Protein AF-A0AA37SIC0-F1 (afdb_monomer_lite)

Structure (mmCIF, N/CA/C/O backbone):
data_AF-A0AA37SIC0-F1
#
_entry.id   AF-A0AA37SIC0-F1
#
loop_
_atom_site.group_PDB
_atom_site.id
_atom_site.type_symbol
_atom_site.label_atom_id
_atom_site.label_alt_id
_atom_site.label_comp_id
_atom_site.label_asym_id
_atom_site.label_entity_id
_atom_site.label_seq_id
_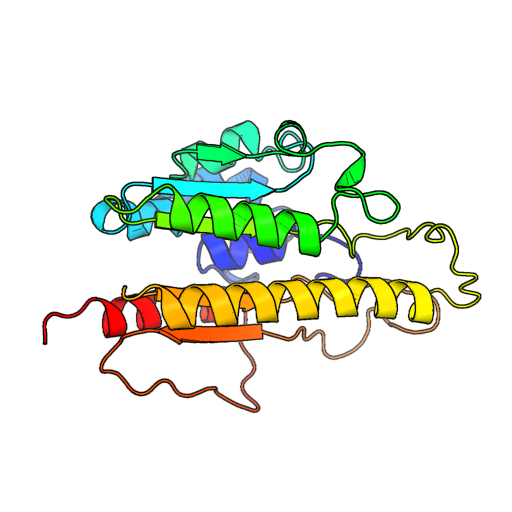atom_site.pdbx_PDB_ins_code
_atom_site.Cartn_x
_atom_site.Cartn_y
_atom_site.Cartn_z
_atom_site.occupancy
_atom_site.B_iso_or_equiv
_atom_site.auth_seq_id
_atom_site.auth_comp_id
_atom_site.auth_asym_id
_atom_site.auth_atom_id
_atom_site.pdbx_PDB_model_num
ATOM 1 N N . MET A 1 1 ? -0.634 11.543 -11.433 1.00 49.53 1 MET A N 1
ATOM 2 C CA . MET A 1 1 ? 0.617 11.711 -10.652 1.00 49.53 1 MET A CA 1
ATOM 3 C C . MET A 1 1 ? 1.798 11.727 -11.600 1.00 49.53 1 MET A C 1
ATOM 5 O O . MET A 1 1 ? 1.699 11.140 -12.673 1.00 49.53 1 MET A O 1
ATOM 9 N N . SER A 1 2 ? 2.891 12.394 -11.228 1.00 52.94 2 SER A N 1
ATOM 10 C CA . SER A 1 2 ? 4.080 12.544 -12.082 1.00 52.94 2 SER A CA 1
ATOM 11 C C . SER A 1 2 ? 4.989 11.301 -12.165 1.00 52.94 2 SER A C 1
ATOM 13 O O . SER A 1 2 ? 5.912 11.292 -12.980 1.00 52.94 2 SER A O 1
ATOM 15 N N . GLY A 1 3 ? 4.723 10.245 -11.385 1.00 53.72 3 GLY A N 1
ATOM 16 C CA . GLY A 1 3 ? 5.491 8.995 -11.393 1.00 53.72 3 GLY A CA 1
ATOM 17 C C . GLY A 1 3 ? 5.350 8.227 -12.709 1.00 53.72 3 GLY A C 1
ATOM 18 O O . GLY A 1 3 ? 4.247 7.881 -13.131 1.00 53.72 3 GLY A O 1
ATOM 19 N N . PHE A 1 4 ? 6.474 7.978 -13.370 1.00 55.25 4 PHE A N 1
ATOM 20 C CA . PHE A 1 4 ? 6.584 7.058 -14.496 1.00 55.25 4 PHE A CA 1
ATOM 21 C C . PHE A 1 4 ? 7.759 6.134 -14.203 1.00 55.25 4 PHE A C 1
ATOM 23 O O . PHE A 1 4 ? 8.880 6.620 -14.062 1.00 55.25 4 PHE A O 1
ATOM 30 N N . GLY A 1 5 ? 7.499 4.832 -14.059 1.00 54.16 5 GLY A N 1
ATOM 31 C CA . GLY A 1 5 ? 8.542 3.825 -13.846 1.00 54.16 5 GLY A CA 1
ATOM 32 C C . GLY A 1 5 ? 9.301 3.874 -12.519 1.00 54.16 5 GLY A C 1
ATOM 33 O O . GLY A 1 5 ? 10.179 3.043 -12.327 1.00 54.16 5 GLY A O 1
ATOM 34 N N . ALA A 1 6 ? 9.008 4.830 -11.638 1.00 60.12 6 ALA A N 1
ATOM 35 C CA . ALA A 1 6 ? 9.649 5.004 -10.342 1.00 60.12 6 ALA A CA 1
ATOM 36 C C . ALA A 1 6 ? 8.812 5.943 -9.455 1.00 60.12 6 ALA A C 1
ATOM 38 O O . ALA A 1 6 ? 7.872 6.598 -9.923 1.00 60.12 6 ALA A O 1
ATOM 39 N N . TYR A 1 7 ? 9.262 6.101 -8.207 1.00 71.81 7 TYR A N 1
ATOM 40 C CA . TYR A 1 7 ? 8.778 7.075 -7.223 1.00 71.81 7 TYR A CA 1
ATOM 41 C C . TYR A 1 7 ? 7.503 6.690 -6.457 1.00 71.81 7 TYR A C 1
ATOM 43 O O . TYR A 1 7 ? 6.701 7.567 -6.121 1.00 71.81 7 TYR A O 1
ATOM 51 N N . THR A 1 8 ? 7.358 5.410 -6.095 1.00 77.75 8 THR A N 1
ATOM 52 C CA . THR A 1 8 ? 6.322 4.904 -5.171 1.00 77.75 8 THR A CA 1
ATOM 53 C C . THR A 1 8 ? 6.123 5.812 -3.954 1.00 77.75 8 THR A C 1
ATOM 55 O O . THR A 1 8 ? 4.988 6.104 -3.582 1.00 77.75 8 THR A O 1
ATOM 58 N N . MET A 1 9 ? 7.209 6.359 -3.385 1.00 86.38 9 MET A N 1
ATOM 59 C CA . MET A 1 9 ? 7.158 7.231 -2.204 1.00 86.38 9 MET A CA 1
ATOM 60 C C . MET A 1 9 ? 6.324 8.515 -2.395 1.00 86.38 9 MET A C 1
ATOM 62 O O . MET A 1 9 ? 5.819 9.065 -1.419 1.00 86.38 9 MET A O 1
ATOM 66 N N . ARG A 1 10 ? 6.132 9.006 -3.632 1.00 88.44 10 ARG A N 1
ATOM 67 C CA . ARG A 1 10 ? 5.267 10.174 -3.897 1.00 88.44 10 ARG A CA 1
ATOM 68 C C . ARG A 1 10 ? 3.800 9.822 -3.733 1.00 88.44 10 ARG A C 1
ATOM 70 O O . ARG A 1 10 ? 3.069 10.556 -3.072 1.00 88.44 10 ARG A O 1
ATOM 77 N N . THR A 1 11 ? 3.377 8.707 -4.328 1.00 89.94 11 THR A N 1
ATOM 78 C CA . THR A 1 11 ? 2.002 8.216 -4.187 1.00 89.94 11 THR A CA 1
ATOM 79 C C . THR A 1 11 ? 1.739 7.771 -2.761 1.00 89.94 11 THR A C 1
ATOM 81 O O . THR A 1 11 ? 0.728 8.169 -2.189 1.00 89.94 11 THR A O 1
ATOM 84 N N . GLU A 1 12 ? 2.687 7.061 -2.152 1.00 93.19 12 GLU A N 1
ATOM 85 C CA . GLU A 1 12 ? 2.637 6.672 -0.744 1.00 93.19 12 GLU A CA 1
ATOM 86 C C . GLU A 1 12 ? 2.450 7.891 0.168 1.00 93.19 12 GLU A C 1
ATOM 88 O O . GLU A 1 12 ? 1.498 7.930 0.944 1.00 93.19 12 GLU A O 1
ATOM 93 N N . TYR A 1 13 ? 3.276 8.936 0.026 1.00 93.50 13 TYR A N 1
ATOM 94 C CA . TYR A 1 13 ? 3.115 10.166 0.801 1.00 93.50 13 TYR A CA 1
ATOM 95 C C . TYR A 1 13 ? 1.757 10.830 0.558 1.00 93.50 13 TYR A C 1
ATOM 97 O O . TYR A 1 13 ? 1.076 11.201 1.509 1.00 93.50 13 TYR A O 1
ATOM 105 N N . ALA A 1 14 ? 1.338 10.986 -0.698 1.00 92.56 14 ALA A N 1
ATOM 106 C CA . ALA A 1 14 ? 0.083 11.661 -1.015 1.00 92.56 14 ALA A CA 1
ATOM 107 C C . ALA A 1 14 ? -1.137 10.922 -0.430 1.00 92.56 14 ALA A C 1
ATOM 109 O O . ALA A 1 14 ? -2.046 11.572 0.088 1.00 92.56 14 ALA A O 1
ATOM 110 N N . VAL A 1 15 ? -1.131 9.583 -0.429 1.00 94.50 15 VAL A N 1
ATOM 111 C CA . VAL A 1 15 ? -2.170 8.775 0.232 1.00 94.50 15 VAL A CA 1
ATOM 112 C C . VAL A 1 15 ? -2.060 8.864 1.754 1.00 94.50 15 VAL A C 1
ATOM 114 O O . VAL A 1 15 ? -3.071 9.063 2.425 1.00 94.50 15 VAL A O 1
ATOM 117 N N . LEU A 1 16 ? -0.857 8.741 2.321 1.00 95.19 16 LEU A N 1
ATOM 118 C CA . LEU A 1 16 ? -0.669 8.780 3.771 1.00 95.19 16 LEU A CA 1
ATOM 119 C C . LEU A 1 16 ? -1.028 10.147 4.356 1.00 95.19 16 LEU A C 1
ATOM 121 O O . LEU A 1 16 ? -1.653 10.193 5.403 1.00 95.19 16 LEU A O 1
ATOM 125 N N . PHE A 1 17 ? -0.674 11.254 3.707 1.00 93.88 17 PHE A N 1
ATOM 126 C CA . PHE A 1 17 ? -0.856 12.602 4.259 1.00 93.88 17 PHE A CA 1
ATOM 127 C C . PHE A 1 17 ? -2.086 13.333 3.710 1.00 93.88 17 PHE A C 1
ATOM 129 O O . PHE A 1 17 ? -2.463 14.367 4.259 1.00 93.88 17 PHE A O 1
ATOM 136 N N . GLY A 1 18 ? -2.705 12.839 2.631 1.00 92.44 18 GLY A N 1
ATOM 137 C CA . GLY A 1 18 ? -3.822 13.519 1.970 1.00 92.44 18 GLY A CA 1
ATOM 138 C C . GLY A 1 18 ? -3.417 14.845 1.316 1.00 92.44 18 GLY A C 1
ATOM 139 O O . GLY A 1 18 ? -4.215 15.777 1.265 1.00 92.44 18 GLY A O 1
ATOM 140 N N . GLN A 1 19 ? -2.166 14.959 0.858 1.00 89.38 19 GLN A N 1
ATOM 141 C CA . GLN A 1 19 ? -1.594 16.186 0.289 1.00 89.38 19 GLN A CA 1
ATOM 142 C C . GLN A 1 19 ? -1.249 15.994 -1.188 1.00 89.38 19 GLN A C 1
ATOM 144 O O . GLN A 1 19 ? -0.624 15.002 -1.563 1.00 89.38 19 GLN A O 1
ATOM 149 N N . ASP A 1 20 ? -1.659 16.942 -2.029 1.00 84.19 20 ASP A N 1
ATOM 150 C CA . ASP A 1 20 ? -1.377 16.915 -3.464 1.00 84.19 20 ASP A CA 1
ATOM 151 C C . ASP A 1 20 ? 0.026 17.463 -3.792 1.00 84.19 20 ASP A C 1
ATOM 153 O O . ASP A 1 20 ? 0.650 18.172 -2.999 1.00 84.19 20 ASP A O 1
ATOM 157 N N . GLU A 1 21 ? 0.536 17.161 -4.991 1.00 78.88 21 GLU A N 1
ATOM 158 C CA . GLU A 1 21 ? 1.845 17.660 -5.449 1.00 78.88 21 GLU A CA 1
ATOM 159 C C . GLU A 1 21 ? 1.909 19.204 -5.433 1.00 78.88 21 GLU A C 1
ATOM 161 O O . GLU A 1 21 ? 2.961 19.776 -5.145 1.00 78.88 21 GLU A O 1
ATOM 166 N N . LYS A 1 22 ? 0.781 19.892 -5.679 1.00 78.50 22 LYS A N 1
ATOM 167 C CA . LYS A 1 22 ? 0.703 21.363 -5.688 1.00 78.50 22 LYS A CA 1
ATOM 168 C C . LYS A 1 22 ? 0.987 21.957 -4.308 1.00 78.50 22 LYS A C 1
ATOM 170 O O . LYS A 1 22 ? 1.739 22.924 -4.209 1.00 78.50 22 LYS A O 1
ATOM 175 N N . SER A 1 23 ? 0.440 21.363 -3.249 1.00 78.44 23 SER A N 1
ATOM 176 C CA . SER A 1 23 ? 0.638 21.782 -1.857 1.00 78.44 23 SER A CA 1
ATOM 177 C C . SER A 1 23 ? 2.071 21.570 -1.365 1.00 78.44 23 SER A C 1
ATOM 179 O O . SER A 1 23 ? 2.522 22.241 -0.435 1.00 78.44 23 SER A O 1
ATOM 181 N N . LEU A 1 24 ? 2.813 20.667 -2.011 1.00 75.75 24 LEU A N 1
ATOM 182 C CA . LEU A 1 24 ? 4.192 20.346 -1.660 1.00 75.75 24 LEU A CA 1
ATOM 183 C C . LEU A 1 24 ? 5.213 21.304 -2.290 1.00 75.75 24 LEU A C 1
ATOM 185 O O . LEU A 1 24 ? 6.352 21.371 -1.814 1.00 75.75 24 LEU A O 1
ATOM 189 N N . GLY A 1 25 ? 4.838 22.070 -3.322 1.00 78.94 25 GLY A N 1
ATOM 190 C CA . GLY A 1 25 ? 5.781 22.904 -4.072 1.00 78.94 25 GLY A CA 1
ATOM 191 C C . GLY A 1 25 ? 6.988 22.072 -4.517 1.00 78.94 25 GLY A C 1
ATOM 192 O O . GLY A 1 25 ? 6.831 20.912 -4.873 1.00 78.94 25 GLY A O 1
ATOM 193 N N . PHE A 1 26 ? 8.214 22.592 -4.404 1.00 73.12 26 PHE A N 1
ATOM 194 C CA . PHE A 1 26 ? 9.438 21.849 -4.761 1.00 73.12 26 PHE A CA 1
ATOM 195 C C . PHE A 1 26 ? 9.684 20.555 -3.961 1.00 73.12 26 PHE A C 1
ATOM 197 O O . PHE A 1 26 ? 10.503 19.736 -4.370 1.00 73.12 26 PHE A O 1
ATOM 204 N N . ARG A 1 27 ? 8.978 20.328 -2.845 1.00 75.31 27 ARG A N 1
ATOM 205 C CA . ARG A 1 27 ? 9.138 19.122 -2.013 1.00 75.31 27 ARG A CA 1
ATOM 206 C C . ARG A 1 27 ? 8.515 17.880 -2.651 1.00 75.31 27 ARG A C 1
ATOM 208 O O . ARG A 1 27 ? 8.752 16.784 -2.165 1.00 75.31 27 ARG A O 1
ATOM 215 N N . TYR A 1 28 ? 7.745 18.017 -3.734 1.00 73.94 28 TYR A N 1
ATOM 216 C CA . TYR A 1 28 ? 7.093 16.874 -4.382 1.00 73.94 28 TYR A CA 1
ATOM 217 C C . TYR A 1 28 ? 8.083 15.837 -4.944 1.00 73.94 28 TYR A C 1
ATOM 219 O O . TYR A 1 28 ? 7.718 14.675 -5.107 1.00 73.94 28 TYR A O 1
ATOM 227 N N . PHE A 1 29 ? 9.331 16.233 -5.233 1.00 75.62 29 PHE A N 1
ATOM 228 C CA . PHE A 1 29 ? 10.343 15.319 -5.766 1.00 75.62 29 PHE A CA 1
ATOM 229 C C . PHE A 1 29 ? 10.736 14.224 -4.771 1.00 75.62 29 PHE A C 1
ATOM 231 O O . PHE A 1 29 ? 10.896 13.076 -5.192 1.00 75.62 29 PHE A O 1
ATOM 238 N N . ASP A 1 30 ? 10.826 14.582 -3.488 1.00 83.50 30 ASP A N 1
ATOM 239 C CA . ASP A 1 30 ? 11.023 13.686 -2.349 1.00 83.50 30 ASP A CA 1
ATOM 240 C C . ASP A 1 30 ? 10.270 14.247 -1.123 1.00 83.50 30 ASP A C 1
ATOM 242 O O . ASP A 1 30 ? 10.818 15.023 -0.326 1.00 83.50 30 ASP A O 1
ATOM 246 N N . PRO A 1 31 ? 8.977 13.907 -0.979 1.00 85.44 31 PRO A N 1
ATOM 247 C CA . PRO A 1 31 ? 8.146 14.488 0.068 1.00 85.44 31 PRO A CA 1
A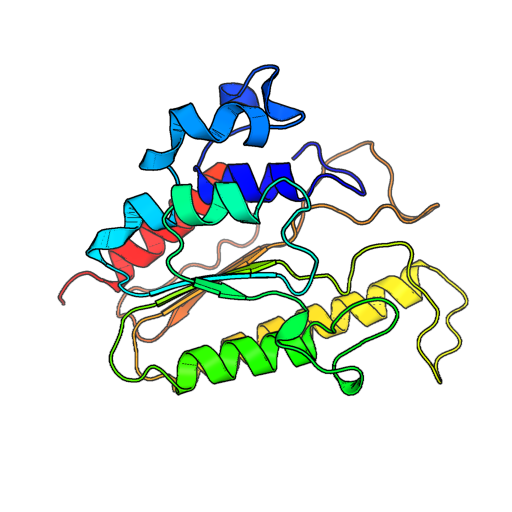TOM 248 C C . PRO A 1 31 ? 8.528 13.993 1.469 1.00 85.44 31 PRO A C 1
ATOM 250 O O . PRO A 1 31 ? 8.286 14.690 2.462 1.00 85.44 31 PRO A O 1
ATOM 253 N N . PHE A 1 32 ? 9.198 12.841 1.570 1.00 87.62 32 PHE A N 1
ATOM 254 C CA . PHE A 1 32 ? 9.612 12.265 2.845 1.00 87.62 32 PHE A CA 1
ATOM 255 C C . PHE A 1 32 ? 10.726 13.038 3.543 1.00 87.62 32 PHE A C 1
ATOM 257 O O . PHE A 1 32 ? 10.723 13.075 4.774 1.00 87.62 32 PHE A O 1
ATOM 264 N N . LEU A 1 33 ? 11.564 13.790 2.817 1.00 85.38 33 LEU A N 1
ATOM 265 C CA . LEU A 1 33 ? 12.568 14.695 3.413 1.00 85.38 33 LEU A CA 1
ATOM 266 C C . LEU A 1 33 ? 11.981 15.730 4.379 1.00 85.38 33 LEU A C 1
ATOM 268 O O . LEU A 1 33 ? 12.690 16.362 5.158 1.00 85.38 33 LEU A O 1
ATOM 272 N N . THR A 1 34 ? 10.675 15.955 4.302 1.00 82.75 34 THR A N 1
ATOM 273 C CA . THR A 1 34 ? 9.992 17.023 5.027 1.00 82.75 34 THR A CA 1
ATOM 274 C C . THR A 1 34 ? 8.705 16.553 5.703 1.00 82.75 34 THR A C 1
ATOM 276 O O . THR A 1 34 ? 7.954 17.378 6.232 1.00 82.75 34 THR A O 1
ATOM 279 N N . ALA A 1 35 ? 8.460 15.238 5.710 1.00 86.44 35 ALA A N 1
ATOM 280 C CA . ALA A 1 35 ? 7.279 14.618 6.305 1.00 86.44 35 ALA A CA 1
ATOM 281 C C . ALA A 1 35 ? 7.142 14.933 7.800 1.00 86.44 35 ALA A C 1
ATOM 283 O O . ALA A 1 35 ? 6.032 15.065 8.307 1.00 86.44 35 ALA A O 1
ATOM 284 N N . ASP A 1 36 ? 8.267 15.143 8.487 1.00 86.25 36 ASP A N 1
ATOM 285 C CA . ASP A 1 36 ? 8.332 15.455 9.918 1.00 86.25 36 ASP A CA 1
ATOM 286 C C . ASP A 1 36 ? 7.473 16.650 10.333 1.00 86.25 36 ASP A C 1
ATOM 288 O O . ASP A 1 36 ? 6.945 16.677 11.442 1.00 86.25 36 ASP A O 1
ATOM 292 N N . ARG A 1 37 ? 7.293 17.624 9.434 1.00 86.19 37 ARG A N 1
ATOM 293 C CA . ARG A 1 37 ? 6.482 18.825 9.688 1.00 86.19 37 ARG A CA 1
ATOM 294 C C . ARG A 1 37 ? 4.976 18.558 9.642 1.00 86.19 37 ARG A C 1
ATOM 296 O O . ARG A 1 37 ? 4.199 19.410 10.047 1.00 86.19 37 ARG A O 1
ATOM 303 N N . ASN A 1 38 ? 4.583 17.397 9.127 1.00 88.81 38 ASN A N 1
ATOM 304 C CA . ASN A 1 38 ? 3.221 17.067 8.729 1.00 88.81 38 ASN A CA 1
ATOM 305 C C . ASN A 1 38 ? 2.711 15.774 9.388 1.00 88.81 38 ASN A C 1
ATOM 307 O O . ASN A 1 38 ? 1.659 15.280 8.998 1.00 88.81 38 ASN A O 1
ATOM 311 N N . MET A 1 39 ? 3.434 15.198 10.357 1.00 92.44 39 MET A N 1
ATOM 312 C CA . MET A 1 39 ? 3.143 13.858 10.897 1.00 92.44 39 MET A CA 1
ATOM 313 C C . MET A 1 39 ? 1.721 13.702 11.449 1.00 92.44 39 MET A C 1
ATOM 315 O O . MET A 1 39 ? 1.145 12.623 11.341 1.00 92.44 39 MET A O 1
ATOM 319 N N . SER A 1 40 ? 1.117 14.768 11.981 1.00 90.62 40 SER A N 1
ATOM 320 C CA . SER A 1 40 ? -0.279 14.760 12.443 1.00 90.62 40 SER A CA 1
ATOM 321 C C . SER A 1 40 ? -1.300 14.549 11.318 1.00 90.62 40 SER A C 1
ATOM 323 O O . SER A 1 40 ? -2.420 14.124 11.592 1.00 90.62 40 SER A O 1
ATOM 325 N N . TYR A 1 41 ? -0.930 14.814 10.061 1.00 91.25 41 TYR A N 1
ATOM 326 C CA . TYR A 1 41 ? -1.761 14.544 8.887 1.00 91.25 41 TYR A CA 1
ATOM 327 C C . TYR A 1 41 ? -1.630 13.110 8.373 1.00 91.25 41 TYR A C 1
ATOM 329 O O . TYR A 1 41 ? -2.466 12.689 7.577 1.00 91.25 41 TYR A O 1
ATOM 337 N N . ALA A 1 42 ? -0.622 12.353 8.820 1.00 94.94 42 ALA A N 1
ATOM 338 C CA . ALA A 1 42 ? -0.456 10.971 8.399 1.00 94.94 42 ALA A CA 1
ATOM 339 C C . ALA A 1 42 ? -1.667 10.127 8.832 1.00 94.94 42 ALA A C 1
ATOM 341 O O . ALA A 1 42 ? -2.112 10.191 9.980 1.00 94.94 42 ALA A O 1
ATOM 342 N N . LEU A 1 43 ? -2.187 9.320 7.910 1.00 94.62 43 LEU A N 1
ATOM 343 C CA . LEU A 1 43 ? -3.391 8.510 8.062 1.00 94.62 43 LEU A CA 1
ATOM 344 C C . LEU A 1 43 ? -3.372 7.651 9.343 1.00 94.62 43 LEU A C 1
ATOM 346 O O . LEU A 1 43 ? -4.372 7.678 10.061 1.00 94.62 43 LEU A O 1
ATOM 350 N N . PRO A 1 44 ? -2.269 6.963 9.714 1.00 95.94 44 PRO A N 1
ATOM 351 C CA . PRO A 1 44 ? -2.234 6.188 10.953 1.00 95.94 44 PRO A CA 1
ATOM 352 C C . PRO A 1 44 ? -2.366 7.067 12.205 1.00 95.94 44 PRO A C 1
ATOM 354 O O . PRO A 1 44 ? -3.134 6.731 13.102 1.00 95.94 44 PRO A O 1
ATOM 357 N N . ASN A 1 45 ? -1.685 8.217 12.259 1.00 95.75 45 ASN A N 1
ATOM 358 C CA . ASN A 1 45 ? -1.833 9.182 13.354 1.00 95.75 45 ASN A CA 1
ATOM 359 C C . ASN A 1 45 ? -3.261 9.744 13.435 1.00 95.75 45 ASN A C 1
ATOM 361 O O . ASN A 1 45 ? -3.852 9.748 14.518 1.00 95.75 45 ASN A O 1
ATOM 365 N N . ARG A 1 46 ? -3.847 10.160 12.300 1.00 94.50 46 ARG A N 1
ATOM 366 C CA . ARG A 1 46 ? -5.228 10.682 12.226 1.00 94.50 46 ARG A CA 1
ATOM 367 C C . ARG A 1 46 ? -6.265 9.674 12.719 1.00 94.50 46 ARG A C 1
ATOM 369 O O . ARG A 1 46 ? -7.293 10.077 13.254 1.00 94.50 46 ARG A O 1
ATOM 376 N N . LEU A 1 47 ? -6.010 8.383 12.520 1.00 92.25 47 LEU A N 1
ATOM 377 C CA . LEU A 1 47 ? -6.936 7.304 12.861 1.00 92.25 47 LEU A CA 1
ATOM 378 C C . LEU A 1 47 ? -6.544 6.538 14.137 1.00 92.25 47 LEU A C 1
ATOM 380 O O . LEU A 1 47 ? -7.129 5.497 14.434 1.00 92.25 47 LEU A O 1
ATOM 384 N N . SER A 1 48 ? -5.583 7.051 14.908 1.00 93.69 48 SER A N 1
ATOM 385 C CA . SER A 1 48 ? -5.039 6.391 16.104 1.00 93.69 48 SER A CA 1
ATOM 386 C C . SER A 1 48 ? -6.077 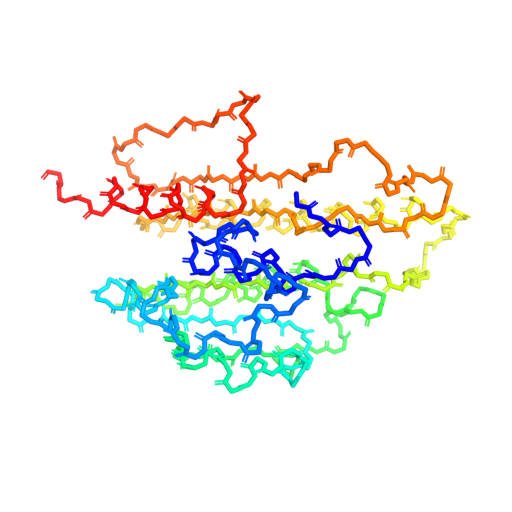6.102 17.193 1.00 93.69 48 SER A C 1
ATOM 388 O O . SER A 1 48 ? -5.927 5.128 17.924 1.00 93.69 48 SER A O 1
ATOM 390 N N . SER A 1 49 ? -7.153 6.891 17.272 1.00 90.88 49 SER A N 1
ATOM 391 C CA . SER A 1 49 ? -8.266 6.660 18.202 1.00 90.88 49 SER A CA 1
ATOM 392 C C . SER A 1 49 ? -9.223 5.543 17.770 1.00 90.88 49 SER A C 1
ATOM 394 O O . SER A 1 49 ? -10.042 5.112 18.574 1.00 90.88 49 SER A O 1
ATOM 396 N N . PHE A 1 50 ? -9.172 5.113 16.504 1.00 89.50 50 PHE A N 1
ATOM 397 C CA . PHE A 1 50 ? -10.074 4.103 15.935 1.00 89.50 50 PHE A CA 1
ATOM 398 C C . PHE A 1 50 ? -9.387 2.757 15.699 1.00 89.50 50 PHE A C 1
ATOM 400 O O . PHE A 1 50 ? -10.050 1.724 15.765 1.00 89.50 50 PHE A O 1
ATOM 407 N N . PHE A 1 51 ? -8.081 2.765 15.420 1.00 92.56 51 PHE A N 1
ATOM 408 C CA . PHE A 1 51 ? -7.290 1.568 15.136 1.00 92.56 51 PHE A CA 1
ATOM 409 C C . PHE A 1 51 ? -6.151 1.451 16.130 1.00 92.56 51 PHE A C 1
ATOM 411 O O . PHE A 1 51 ? -5.209 2.245 16.092 1.00 92.56 51 PHE A O 1
ATOM 418 N N . GLU A 1 52 ? -6.245 0.458 17.007 1.00 93.19 52 GLU A N 1
ATOM 419 C CA . GLU A 1 52 ? -5.222 0.151 18.003 1.00 93.19 52 GLU A CA 1
ATOM 420 C C . GLU A 1 52 ? -3.934 -0.329 17.328 1.00 93.19 52 GLU A C 1
ATOM 422 O O . GLU A 1 52 ? -2.855 0.220 17.570 1.00 93.19 52 GLU A O 1
ATOM 427 N N . GLU A 1 53 ? -4.054 -1.286 16.406 1.00 95.31 53 GLU A N 1
ATOM 428 C CA . GLU A 1 53 ? -2.930 -1.757 15.608 1.00 95.31 53 GLU A CA 1
ATOM 429 C C . GLU A 1 53 ? -2.869 -1.033 14.267 1.00 95.31 53 GLU A C 1
ATOM 431 O O . GLU A 1 53 ? -3.829 -0.974 13.499 1.00 95.31 53 GLU A O 1
ATOM 436 N N . ARG A 1 54 ? -1.701 -0.476 13.964 1.00 97.12 54 ARG A N 1
ATOM 437 C CA . ARG A 1 54 ? -1.460 0.272 12.735 1.00 97.12 54 ARG A CA 1
ATOM 438 C C . ARG A 1 54 ? -0.201 -0.296 12.111 1.00 97.12 54 ARG A C 1
ATOM 440 O O . ARG A 1 54 ? 0.904 -0.005 12.558 1.00 97.12 54 ARG A O 1
ATOM 447 N N . ILE A 1 55 ? -0.374 -1.164 11.125 1.00 98.25 55 ILE A N 1
ATOM 448 C CA . ILE A 1 55 ? 0.677 -2.025 10.588 1.00 98.25 55 ILE A CA 1
ATOM 449 C C . ILE A 1 55 ? 1.138 -1.473 9.244 1.00 98.25 55 ILE A C 1
ATOM 451 O O . ILE A 1 55 ? 0.327 -1.290 8.338 1.00 98.25 55 ILE A O 1
ATOM 455 N N . PHE A 1 56 ? 2.439 -1.241 9.112 1.00 98.69 56 PHE A N 1
ATOM 456 C CA . PHE A 1 56 ? 3.086 -1.027 7.824 1.00 98.69 56 PHE A CA 1
ATOM 457 C C . PHE A 1 56 ? 3.733 -2.338 7.377 1.00 98.69 56 PHE A C 1
ATOM 459 O O . PHE A 1 56 ? 4.546 -2.911 8.106 1.00 98.69 56 PHE A O 1
ATOM 466 N N . LEU A 1 57 ? 3.359 -2.823 6.199 1.00 98.62 57 LEU A N 1
ATOM 467 C CA . LEU A 1 57 ? 3.802 -4.098 5.644 1.00 98.62 57 LEU A CA 1
ATOM 468 C C . LEU A 1 57 ? 4.422 -3.840 4.273 1.00 98.62 57 LEU A C 1
ATOM 470 O O . LEU A 1 57 ? 3.744 -3.415 3.345 1.00 98.62 57 LEU A O 1
ATOM 474 N N . HIS A 1 58 ? 5.705 -4.120 4.126 1.00 98.38 58 HIS A N 1
ATOM 475 C CA . HIS A 1 58 ? 6.372 -3.993 2.840 1.00 98.38 58 HIS A CA 1
ATOM 476 C C . HIS A 1 58 ? 7.462 -5.050 2.761 1.00 98.38 58 HIS A C 1
ATOM 478 O O . HIS A 1 58 ? 8.410 -4.955 3.536 1.00 98.38 58 HIS A O 1
ATOM 484 N N . PRO A 1 59 ? 7.361 -6.056 1.877 1.00 97.56 59 PRO A N 1
ATOM 485 C CA . PRO A 1 59 ? 8.302 -7.166 1.825 1.00 97.56 59 PRO A CA 1
ATOM 486 C C . PRO A 1 59 ? 9.602 -6.759 1.109 1.00 97.56 59 PRO A C 1
ATOM 488 O O . PRO A 1 59 ? 10.047 -7.403 0.159 1.00 97.56 59 PRO A O 1
ATOM 491 N N . HIS A 1 60 ? 10.211 -5.670 1.575 1.00 96.69 60 HIS A N 1
ATOM 492 C CA . HIS A 1 60 ? 11.508 -5.158 1.161 1.00 96.69 60 HIS A CA 1
ATOM 493 C C . HIS A 1 60 ? 12.225 -4.505 2.351 1.00 96.69 60 HIS A C 1
ATOM 495 O O . HIS A 1 60 ? 11.634 -4.254 3.405 1.00 96.69 60 HIS A O 1
ATOM 501 N N . ASP A 1 61 ? 13.495 -4.161 2.160 1.00 96.38 61 ASP A N 1
ATOM 502 C CA . ASP A 1 61 ? 14.287 -3.401 3.120 1.00 96.38 61 ASP A CA 1
ATOM 503 C C . ASP A 1 61 ? 13.664 -2.019 3.404 1.00 96.38 61 ASP A C 1
ATOM 505 O O . ASP A 1 61 ? 13.600 -1.142 2.536 1.00 96.38 61 ASP A O 1
ATOM 509 N N . LEU A 1 62 ? 13.234 -1.812 4.652 1.00 96.62 62 LEU A N 1
ATOM 510 C CA . LEU A 1 62 ? 12.589 -0.581 5.124 1.00 96.62 62 LEU A CA 1
ATOM 511 C C . LEU A 1 62 ? 13.556 0.594 5.313 1.00 96.62 62 LEU A C 1
ATOM 513 O O . LEU A 1 62 ? 13.120 1.713 5.589 1.00 96.62 62 LEU A O 1
ATOM 517 N N . ARG A 1 63 ? 14.867 0.397 5.148 1.00 94.94 63 ARG A N 1
ATOM 518 C CA . ARG A 1 63 ? 15.818 1.517 5.094 1.00 94.94 63 ARG A CA 1
ATOM 519 C C . ARG A 1 63 ? 15.620 2.344 3.824 1.00 94.94 63 ARG A C 1
ATOM 521 O O . ARG A 1 63 ? 15.893 3.547 3.838 1.00 94.94 63 ARG A O 1
ATOM 528 N N . PHE A 1 64 ? 15.091 1.742 2.753 1.00 91.25 64 PHE A N 1
ATOM 529 C CA . PHE A 1 64 ? 14.680 2.486 1.565 1.00 91.25 64 PHE A CA 1
ATOM 530 C C . PHE A 1 64 ? 13.620 3.521 1.927 1.00 91.25 64 PHE A C 1
ATOM 532 O O . PHE A 1 64 ? 12.693 3.255 2.694 1.00 91.25 64 PHE A O 1
ATOM 539 N N . TYR A 1 65 ? 13.802 4.729 1.394 1.00 89.00 65 TYR A N 1
ATOM 540 C CA . TYR A 1 65 ? 12.976 5.897 1.703 1.00 89.00 65 TYR A CA 1
ATOM 541 C C . TYR A 1 65 ? 12.878 6.224 3.204 1.00 89.00 65 TYR A C 1
ATOM 543 O O . TYR A 1 65 ? 11.944 6.899 3.627 1.00 89.00 65 TYR A O 1
ATOM 551 N N . ASN A 1 66 ? 13.844 5.763 4.012 1.00 92.25 66 ASN A N 1
ATOM 552 C CA . ASN A 1 66 ? 13.897 5.976 5.458 1.00 92.25 66 ASN A CA 1
ATOM 553 C C . ASN A 1 66 ? 12.637 5.481 6.205 1.00 92.25 66 ASN A C 1
ATOM 555 O O . ASN A 1 66 ? 12.259 6.036 7.243 1.00 92.25 66 ASN A O 1
ATOM 559 N N . ARG A 1 67 ? 11.964 4.438 5.693 1.00 95.31 67 ARG A N 1
ATOM 560 C CA . ARG A 1 67 ? 10.703 3.935 6.265 1.00 95.31 67 ARG A CA 1
ATOM 561 C C . ARG A 1 67 ? 10.867 3.424 7.695 1.00 95.31 67 ARG A C 1
ATOM 563 O O . ARG A 1 67 ? 9.962 3.649 8.494 1.00 95.31 67 ARG A O 1
ATOM 570 N N . THR A 1 68 ? 12.020 2.855 8.057 1.00 96.62 68 THR A N 1
ATOM 571 C CA . THR A 1 68 ? 12.321 2.439 9.442 1.00 96.62 68 THR A CA 1
ATOM 572 C C . THR A 1 68 ? 12.126 3.575 10.451 1.00 96.62 68 THR A C 1
ATOM 574 O O . THR A 1 68 ? 11.601 3.338 11.534 1.00 96.62 68 THR A O 1
ATOM 577 N N . GLN A 1 69 ? 12.496 4.812 10.096 1.00 96.06 69 GLN A N 1
ATOM 578 C CA . GLN A 1 69 ? 12.361 5.972 10.986 1.00 96.06 69 GLN A CA 1
ATOM 579 C C . GLN A 1 69 ? 11.045 6.724 10.783 1.00 96.06 69 GLN A C 1
ATOM 581 O O . GLN A 1 69 ? 10.470 7.250 11.736 1.00 96.06 69 GLN A O 1
ATOM 586 N N . LEU A 1 70 ? 10.570 6.814 9.540 1.00 95.94 70 LEU A N 1
ATOM 587 C CA . LEU A 1 70 ? 9.403 7.618 9.194 1.00 95.94 70 LEU A CA 1
ATOM 588 C C . LEU A 1 70 ? 8.082 6.933 9.551 1.00 95.94 70 LEU A C 1
ATOM 590 O O . LEU A 1 70 ? 7.200 7.593 10.097 1.00 95.94 70 LEU A O 1
ATOM 594 N N . MET A 1 71 ? 7.944 5.628 9.304 1.00 97.19 71 MET A N 1
ATOM 595 C CA . MET A 1 71 ? 6.675 4.922 9.515 1.00 97.19 71 MET A CA 1
ATOM 596 C C . MET A 1 71 ? 6.225 4.931 10.988 1.00 97.19 71 MET A C 1
ATOM 598 O O . MET A 1 71 ? 5.068 5.279 11.243 1.00 97.19 71 MET A O 1
ATOM 602 N N . PRO A 1 72 ? 7.099 4.696 11.988 1.00 97.50 72 PRO A N 1
ATOM 603 C CA . PRO A 1 72 ? 6.701 4.838 13.389 1.00 97.50 72 PRO A CA 1
ATOM 604 C C . PRO A 1 72 ? 6.225 6.254 13.734 1.00 97.50 72 PRO A C 1
ATOM 606 O O . PRO A 1 72 ? 5.234 6.435 14.438 1.00 97.50 72 PRO A O 1
ATOM 609 N N . ARG A 1 73 ? 6.879 7.281 13.178 1.00 96.75 73 ARG A N 1
ATOM 610 C CA . ARG A 1 73 ? 6.520 8.692 13.407 1.00 96.75 73 ARG A CA 1
ATOM 611 C C . ARG A 1 73 ? 5.208 9.090 12.727 1.00 96.75 73 ARG A C 1
ATOM 613 O O . ARG A 1 73 ? 4.497 9.953 13.238 1.00 96.75 73 ARG A O 1
ATOM 620 N N . MET A 1 74 ? 4.859 8.430 11.623 1.00 97.06 74 MET A N 1
ATOM 621 C CA . MET A 1 74 ? 3.549 8.527 10.967 1.00 97.06 74 MET A CA 1
ATOM 622 C C . MET A 1 74 ? 2.432 7.818 11.748 1.00 97.06 74 MET A C 1
ATOM 624 O O . MET A 1 74 ? 1.262 7.940 11.381 1.00 97.06 74 MET A O 1
ATOM 628 N N . GLY A 1 75 ? 2.778 7.110 12.828 1.00 97.44 75 GLY A N 1
ATOM 629 C CA . GLY A 1 75 ? 1.841 6.492 13.759 1.00 97.44 75 GLY A CA 1
ATOM 630 C C . GLY A 1 75 ? 1.716 4.982 13.623 1.00 97.44 75 GLY A C 1
ATOM 631 O O . GLY A 1 75 ? 0.907 4.397 14.344 1.00 97.44 75 GLY A O 1
ATOM 632 N N . PHE A 1 76 ? 2.470 4.334 12.730 1.00 98.38 76 PHE A N 1
ATOM 633 C CA . PHE A 1 76 ? 2.465 2.875 12.634 1.00 98.38 76 PHE A CA 1
ATOM 634 C C . PHE A 1 76 ? 3.050 2.254 13.911 1.00 98.38 76 PHE A C 1
ATOM 636 O O . PHE A 1 76 ? 4.129 2.626 14.364 1.00 98.38 76 PHE A O 1
ATOM 643 N N . THR A 1 77 ? 2.329 1.304 14.503 1.00 97.62 77 THR A N 1
ATOM 644 C CA . THR A 1 77 ? 2.728 0.592 15.725 1.00 97.62 77 THR A CA 1
ATOM 645 C C . THR A 1 77 ? 3.543 -0.660 15.435 1.00 97.62 77 THR A C 1
ATOM 647 O O . THR A 1 77 ? 4.228 -1.164 16.322 1.00 97.62 77 THR A O 1
ATOM 650 N N . LYS A 1 78 ? 3.488 -1.165 14.198 1.00 97.50 78 LYS A N 1
ATOM 651 C CA . LYS A 1 78 ? 4.208 -2.364 13.775 1.00 97.50 78 LYS A CA 1
ATOM 652 C C . LYS A 1 78 ? 4.727 -2.206 12.356 1.00 97.50 78 LYS A C 1
ATOM 654 O O . LYS A 1 78 ? 3.989 -1.778 11.471 1.00 97.50 78 LYS A O 1
ATOM 659 N N . LEU A 1 79 ? 5.979 -2.598 12.152 1.00 98.50 79 LEU A N 1
ATOM 660 C CA . LEU A 1 79 ? 6.603 -2.704 10.839 1.00 98.50 79 LEU A CA 1
ATOM 661 C C . LEU A 1 79 ? 6.841 -4.183 10.537 1.00 98.50 79 LEU A C 1
ATOM 663 O O . LEU A 1 79 ? 7.312 -4.920 11.403 1.00 98.50 79 LEU A O 1
ATOM 667 N N . ILE A 1 80 ? 6.491 -4.617 9.331 1.00 98.38 80 ILE A N 1
ATOM 668 C CA . ILE A 1 80 ? 6.724 -5.978 8.851 1.00 98.38 80 ILE A CA 1
ATOM 669 C C . ILE A 1 80 ? 7.422 -5.885 7.496 1.00 98.38 80 ILE A C 1
ATOM 671 O O . ILE A 1 80 ? 6.907 -5.249 6.574 1.00 98.38 80 ILE A O 1
ATOM 675 N N . SER A 1 81 ? 8.585 -6.521 7.400 1.00 98.06 81 SER A N 1
ATOM 676 C CA . SER A 1 81 ? 9.482 -6.482 6.245 1.00 98.06 81 SER A CA 1
ATOM 677 C C . SER A 1 81 ? 9.782 -7.871 5.677 1.00 98.06 81 SER A C 1
ATOM 679 O O . SER A 1 81 ? 9.143 -8.849 6.077 1.00 98.06 81 SER A O 1
ATOM 681 N N . THR A 1 82 ? 10.697 -7.961 4.703 1.00 96.94 82 THR A N 1
ATOM 682 C CA . THR A 1 82 ? 11.061 -9.206 3.994 1.00 96.94 82 THR A CA 1
ATOM 683 C C . THR A 1 82 ? 11.362 -10.378 4.924 1.00 96.94 82 THR A C 1
ATOM 685 O O . THR A 1 82 ? 11.049 -11.508 4.582 1.00 96.94 82 THR A O 1
ATOM 688 N N . GLU A 1 83 ? 11.898 -10.137 6.119 1.00 97.25 83 GLU A N 1
ATOM 689 C CA . GLU A 1 83 ? 12.266 -11.176 7.089 1.00 97.25 83 GLU A CA 1
ATOM 690 C C . GLU A 1 83 ? 11.057 -11.977 7.604 1.00 97.25 83 GLU A C 1
ATOM 692 O O . GLU A 1 83 ? 11.219 -13.015 8.242 1.00 97.25 83 GLU A O 1
ATOM 697 N N . ALA A 1 84 ? 9.832 -11.506 7.349 1.00 97.56 84 ALA A N 1
ATOM 698 C CA . ALA A 1 84 ? 8.605 -12.231 7.658 1.00 97.56 84 ALA A CA 1
ATOM 699 C C . ALA A 1 84 ? 8.206 -13.270 6.589 1.00 97.56 84 ALA A C 1
ATOM 701 O O . ALA A 1 84 ? 7.156 -13.905 6.757 1.00 97.56 84 ALA A O 1
ATOM 702 N N . PHE A 1 85 ? 9.000 -13.407 5.524 1.00 98.25 85 PHE A N 1
ATOM 703 C CA . PHE A 1 85 ? 8.784 -14.276 4.368 1.00 98.25 85 PHE A CA 1
ATOM 704 C C . PHE A 1 85 ? 9.975 -15.222 4.178 1.00 98.25 85 PHE A C 1
ATOM 706 O O . PHE A 1 85 ? 11.100 -14.922 4.580 1.00 98.25 85 PHE A O 1
ATOM 713 N N . SER A 1 86 ? 9.704 -16.379 3.589 1.00 97.50 86 SER A N 1
ATOM 714 C CA . SER A 1 86 ? 10.679 -17.419 3.260 1.00 97.50 86 SER A CA 1
ATOM 715 C C . SER A 1 86 ? 11.110 -17.342 1.792 1.00 97.50 86 SER A C 1
ATOM 717 O O . SER A 1 86 ? 10.533 -16.588 1.013 1.00 97.50 86 SER A O 1
ATOM 719 N N . GLU A 1 87 ? 12.120 -18.120 1.396 1.00 94.81 87 GLU A N 1
ATOM 720 C CA . GLU A 1 87 ? 12.556 -18.190 -0.009 1.00 94.81 87 GLU A CA 1
ATOM 721 C C . GLU A 1 87 ? 11.442 -18.703 -0.939 1.00 94.81 87 GLU A C 1
ATOM 723 O O . GLU A 1 87 ? 11.302 -18.202 -2.052 1.00 94.81 87 GLU A O 1
ATOM 728 N N . ASP A 1 88 ? 10.582 -19.603 -0.451 1.00 95.56 88 ASP A N 1
ATOM 729 C CA . ASP A 1 88 ? 9.443 -20.156 -1.201 1.00 95.56 88 ASP A CA 1
ATOM 730 C C . ASP A 1 88 ? 8.326 -19.126 -1.464 1.00 95.56 88 ASP A C 1
ATOM 732 O O . ASP A 1 88 ? 7.421 -19.367 -2.262 1.00 95.56 88 ASP A O 1
ATOM 736 N N . ASP A 1 89 ? 8.372 -17.968 -0.798 1.00 97.12 89 ASP A N 1
ATOM 737 C CA . ASP A 1 89 ? 7.407 -16.884 -0.987 1.00 97.12 89 ASP A CA 1
ATOM 738 C C . ASP A 1 89 ? 7.779 -15.950 -2.153 1.00 97.12 89 ASP A C 1
ATOM 740 O O . ASP A 1 89 ? 7.026 -15.022 -2.462 1.00 97.12 89 ASP A O 1
ATOM 744 N N . PHE A 1 90 ? 8.935 -16.148 -2.796 1.00 94.25 90 PHE A N 1
ATOM 745 C CA . PHE A 1 90 ? 9.400 -15.302 -3.892 1.00 94.25 90 PHE A CA 1
ATOM 746 C C . PHE A 1 90 ? 8.772 -15.695 -5.233 1.00 94.25 90 PHE A C 1
ATOM 748 O O . PHE A 1 90 ? 8.660 -16.865 -5.586 1.00 94.25 90 PHE A O 1
ATOM 755 N N . CYS A 1 91 ? 8.416 -14.681 -6.019 1.00 92.69 91 CYS A N 1
ATOM 756 C CA . CYS A 1 91 ? 8.012 -14.803 -7.411 1.00 92.69 91 CYS A CA 1
ATOM 757 C C . CYS A 1 91 ? 8.962 -13.944 -8.256 1.00 92.69 91 CYS A C 1
ATOM 759 O O . CYS A 1 91 ? 8.882 -12.714 -8.279 1.00 92.69 91 CYS A O 1
ATOM 761 N N . GLY A 1 92 ? 9.936 -14.587 -8.904 1.00 90.44 92 GLY A N 1
ATOM 762 C CA . GLY A 1 92 ? 11.033 -13.886 -9.568 1.00 90.44 92 GLY A CA 1
ATOM 763 C C . GLY A 1 92 ? 12.007 -13.262 -8.561 1.00 90.44 92 GLY A C 1
ATOM 764 O O . GLY A 1 92 ? 12.631 -13.964 -7.772 1.00 90.44 92 GLY A O 1
ATOM 765 N N . SER A 1 93 ? 12.192 -11.939 -8.609 1.00 90.38 93 SER A N 1
ATOM 766 C CA . SER A 1 93 ? 13.190 -11.241 -7.771 1.00 90.38 93 SER A CA 1
ATOM 767 C C . SER A 1 93 ? 12.681 -10.825 -6.389 1.00 90.38 93 SER A C 1
ATOM 769 O O . SER A 1 93 ? 13.490 -10.439 -5.545 1.00 90.38 93 SER A O 1
ATOM 771 N N . TYR A 1 94 ? 11.369 -10.844 -6.167 1.00 95.12 94 TYR A N 1
ATOM 772 C CA . TYR A 1 94 ? 10.739 -10.270 -4.980 1.00 95.12 94 TYR A CA 1
ATOM 773 C C . TYR A 1 94 ? 9.727 -11.236 -4.375 1.00 95.12 94 TYR A C 1
ATOM 775 O O . TYR A 1 94 ? 9.284 -12.173 -5.036 1.00 95.12 94 TYR A O 1
ATOM 783 N N . VAL A 1 95 ? 9.342 -10.988 -3.123 1.00 97.12 95 VAL A N 1
ATOM 784 C CA . VAL A 1 95 ? 8.210 -11.680 -2.494 1.00 97.12 95 VAL A CA 1
ATOM 785 C C . VAL A 1 95 ? 6.964 -11.478 -3.351 1.00 97.12 95 VAL A C 1
ATOM 787 O O . VAL A 1 95 ? 6.639 -10.343 -3.710 1.00 97.12 95 VAL A O 1
ATOM 790 N N . GLY A 1 96 ? 6.288 -12.580 -3.664 1.00 97.25 96 GLY A N 1
ATOM 791 C CA . GLY A 1 96 ? 5.098 -12.579 -4.496 1.00 97.25 96 GLY A CA 1
ATOM 792 C C . GLY A 1 96 ? 3.877 -11.994 -3.786 1.00 97.25 96 GLY A C 1
ATOM 793 O O . GLY A 1 96 ? 3.683 -12.154 -2.577 1.00 97.25 96 GLY A O 1
ATOM 794 N N . ASP A 1 97 ? 3.002 -11.366 -4.556 1.00 98.50 97 ASP A N 1
ATOM 795 C CA . ASP A 1 97 ? 1.753 -10.759 -4.118 1.00 98.50 97 ASP A CA 1
ATOM 796 C C . ASP A 1 97 ? 0.797 -11.807 -3.529 1.00 98.50 97 ASP A C 1
ATOM 798 O O . ASP A 1 97 ? 0.103 -11.525 -2.553 1.00 98.50 97 ASP A O 1
ATOM 802 N N . ILE A 1 98 ? 0.826 -13.055 -4.017 1.00 98.44 98 ILE A N 1
ATOM 803 C CA . ILE A 1 98 ? 0.069 -14.170 -3.419 1.00 98.44 98 ILE A CA 1
ATOM 804 C C . ILE A 1 98 ? 0.556 -14.458 -1.989 1.00 98.44 98 ILE A C 1
ATOM 806 O O . ILE A 1 98 ? -0.256 -14.617 -1.073 1.00 98.44 98 ILE A O 1
ATOM 810 N N . ALA A 1 99 ? 1.874 -14.514 -1.766 1.00 98.62 99 ALA A N 1
ATOM 811 C CA . ALA A 1 99 ? 2.441 -14.722 -0.433 1.00 98.62 99 ALA A CA 1
ATOM 812 C C . ALA A 1 99 ? 2.132 -13.537 0.494 1.00 98.62 99 ALA A C 1
ATOM 814 O O . ALA A 1 99 ? 1.733 -13.724 1.649 1.00 98.62 99 ALA A O 1
ATOM 815 N N . LEU A 1 100 ? 2.212 -12.311 -0.030 1.00 98.75 100 LEU A N 1
ATOM 816 C CA . LEU A 1 100 ? 1.800 -11.105 0.683 1.00 98.75 100 LEU A CA 1
ATOM 817 C C . LEU A 1 100 ? 0.318 -11.163 1.092 1.00 98.75 100 LEU A C 1
ATOM 819 O O . LEU A 1 100 ? -0.018 -10.852 2.235 1.00 98.75 100 LEU A O 1
ATOM 823 N N . GLY A 1 101 ? -0.562 -11.617 0.199 1.00 98.62 101 GLY A N 1
ATOM 824 C CA . GLY A 1 101 ? -1.996 -11.771 0.453 1.00 98.62 101 GLY A CA 1
ATOM 825 C C . GLY A 1 101 ? -2.307 -12.796 1.532 1.00 98.62 101 GLY A C 1
ATOM 826 O O . GLY A 1 101 ? -3.137 -12.537 2.411 1.00 98.62 101 GLY A O 1
ATOM 827 N N . LYS A 1 102 ? -1.589 -13.928 1.536 1.00 98.50 102 LYS A N 1
ATOM 828 C CA . LYS A 1 102 ? -1.656 -14.916 2.625 1.00 98.50 102 LYS A CA 1
ATOM 829 C C . LYS A 1 102 ? -1.242 -14.275 3.946 1.00 98.50 102 LYS A C 1
ATOM 831 O O . LYS A 1 102 ? -1.976 -14.375 4.926 1.00 98.50 102 LYS A O 1
ATOM 836 N N . LYS A 1 103 ? -0.134 -13.526 3.960 1.00 98.38 103 LYS A N 1
ATOM 837 C CA . LYS A 1 103 ? 0.352 -12.842 5.165 1.00 98.38 103 LYS A CA 1
ATOM 838 C C . LYS A 1 103 ? -0.642 -11.823 5.712 1.00 98.38 103 LYS A C 1
ATOM 840 O O . LYS A 1 103 ? -0.875 -11.790 6.918 1.00 98.38 103 LYS A O 1
ATOM 845 N N . ILE A 1 104 ? -1.239 -11.003 4.848 1.00 98.00 104 ILE A N 1
ATOM 846 C CA . ILE A 1 104 ? -2.280 -10.046 5.248 1.00 98.00 104 ILE A CA 1
ATOM 847 C C . ILE A 1 104 ? -3.489 -10.796 5.817 1.00 98.00 104 ILE A C 1
ATOM 849 O O . ILE A 1 104 ? -3.988 -10.429 6.879 1.00 98.00 104 ILE A O 1
ATOM 853 N N . SER A 1 105 ? -3.914 -11.882 5.168 1.00 96.62 105 SER A N 1
ATOM 854 C CA . SER A 1 105 ? -5.032 -12.712 5.632 1.00 96.62 105 SER A CA 1
ATOM 855 C C . SER A 1 105 ? -4.766 -13.327 7.009 1.00 96.62 105 SER A C 1
ATOM 857 O O . SER A 1 105 ? -5.638 -13.274 7.874 1.00 96.62 105 SER A O 1
ATOM 859 N N . GLU A 1 106 ? -3.551 -13.822 7.256 1.00 95.44 106 GLU A N 1
ATOM 860 C CA . GLU A 1 106 ? -3.134 -14.311 8.574 1.00 95.44 106 GLU A CA 1
ATOM 861 C C . GLU A 1 106 ? -3.160 -13.215 9.645 1.00 95.44 106 GLU A C 1
ATOM 863 O O . GLU A 1 106 ? -3.547 -13.475 10.784 1.00 95.44 106 GLU A O 1
ATOM 868 N N . ILE A 1 107 ? -2.715 -11.996 9.312 1.00 95.31 107 ILE A N 1
ATOM 869 C CA . ILE A 1 107 ? -2.741 -10.857 10.242 1.00 95.31 107 ILE A CA 1
ATOM 870 C C . ILE A 1 107 ? -4.190 -10.526 10.618 1.00 95.31 107 ILE A C 1
ATOM 872 O O . ILE A 1 107 ? -4.477 -10.340 11.799 1.00 95.31 107 ILE A O 1
ATOM 876 N N . ILE A 1 108 ? -5.095 -10.515 9.634 1.00 93.19 108 ILE A N 1
ATOM 877 C CA . ILE A 1 108 ? -6.530 -10.283 9.843 1.00 93.19 108 ILE A CA 1
ATOM 878 C C . ILE A 1 108 ? -7.144 -11.379 10.737 1.00 93.19 108 ILE A C 1
ATOM 880 O O . ILE A 1 108 ? -7.980 -11.084 11.588 1.00 93.19 108 ILE A O 1
ATOM 884 N N . GLU A 1 109 ? -6.741 -12.645 10.572 1.00 88.31 109 GLU A N 1
ATOM 885 C CA . GLU A 1 109 ? -7.255 -13.780 11.361 1.00 88.31 109 GLU A CA 1
ATOM 886 C C . GLU A 1 109 ? -6.779 -13.794 12.809 1.00 88.31 109 GLU A C 1
ATOM 888 O O . GLU A 1 109 ? -7.572 -14.041 13.720 1.00 88.31 109 GLU A O 1
ATOM 893 N N . LYS A 1 110 ? -5.483 -13.547 13.025 1.00 83.94 110 LYS A N 1
ATOM 894 C CA . LYS A 1 110 ? -4.856 -13.622 14.352 1.00 83.94 110 LYS A CA 1
ATOM 895 C C . LYS A 1 110 ? -5.449 -12.607 15.329 1.00 83.94 110 LYS A C 1
ATOM 897 O O . LYS A 1 110 ? -5.380 -12.814 16.539 1.00 83.94 110 LYS A O 1
ATOM 902 N N . THR A 1 111 ? -6.084 -11.557 14.817 1.00 66.00 111 THR A N 1
ATOM 903 C CA . THR A 1 111 ? -6.539 -10.428 15.618 1.00 66.00 111 THR A CA 1
ATOM 904 C C . THR A 1 111 ? -8.063 -10.351 15.668 1.00 66.00 111 THR A C 1
ATOM 906 O O . THR A 1 111 ? -8.731 -9.479 15.107 1.00 66.00 111 THR A O 1
ATOM 909 N N . SER A 1 112 ? -8.656 -11.287 16.410 1.00 61.91 112 SER A N 1
ATOM 910 C CA . SER A 1 112 ? -10.099 -11.284 16.659 1.00 61.91 112 SER A CA 1
ATOM 911 C C . SER A 1 112 ? -10.545 -10.166 17.617 1.00 61.91 112 SER A C 1
ATOM 913 O O . SER A 1 112 ? -11.738 -9.857 17.633 1.00 61.91 112 SER A O 1
ATOM 915 N N . GLN A 1 113 ? -9.626 -9.502 18.333 1.00 68.56 113 GLN A N 1
ATOM 916 C CA . GLN A 1 113 ? -9.966 -8.569 19.420 1.00 68.56 113 GLN A CA 1
ATOM 917 C C . GLN A 1 113 ? -9.553 -7.100 19.238 1.00 68.56 113 GLN A C 1
ATOM 919 O O . GLN A 1 113 ? -10.109 -6.268 19.946 1.00 68.56 113 GLN A O 1
ATOM 924 N N . THR A 1 114 ? -8.665 -6.744 18.301 1.00 81.94 114 THR A N 1
ATOM 925 C CA . THR A 1 114 ? -8.265 -5.334 18.097 1.00 81.94 114 THR A CA 1
ATOM 926 C C . THR A 1 114 ? -8.680 -4.814 16.722 1.00 81.94 114 THR A C 1
ATOM 928 O O . THR A 1 114 ? -8.891 -5.574 15.771 1.00 81.94 114 THR A O 1
ATOM 931 N N . THR A 1 115 ? -8.875 -3.501 16.623 1.00 90.06 115 THR A N 1
ATOM 932 C CA . THR A 1 115 ? -9.122 -2.817 15.353 1.00 90.06 115 THR A CA 1
ATOM 933 C C . THR A 1 115 ? -7.791 -2.510 14.682 1.00 90.06 115 THR A C 1
ATOM 935 O O . THR A 1 115 ? -6.885 -1.950 15.302 1.00 90.06 115 THR A O 1
ATOM 938 N N . GLN A 1 116 ? -7.677 -2.856 13.400 1.00 93.38 116 GLN A N 1
ATOM 939 C CA . GLN A 1 116 ? -6.420 -2.745 12.666 1.00 93.38 116 GLN A CA 1
ATOM 940 C C . GLN A 1 116 ? -6.551 -1.880 11.410 1.00 93.38 116 GLN A C 1
ATOM 942 O O . GLN A 1 116 ? -7.561 -1.934 10.709 1.00 93.38 116 GLN A O 1
ATOM 947 N N . ILE A 1 117 ? -5.490 -1.146 11.088 1.00 95.25 117 ILE A N 1
ATOM 948 C CA . ILE A 1 117 ? -5.207 -0.659 9.734 1.00 95.25 117 ILE A CA 1
ATOM 949 C C . ILE A 1 117 ? -3.924 -1.330 9.251 1.00 95.25 117 ILE A C 1
ATOM 951 O O . ILE A 1 117 ? -2.914 -1.325 9.954 1.00 95.25 117 ILE A O 1
ATOM 955 N N . ILE A 1 118 ? -3.966 -1.900 8.049 1.00 97.62 118 ILE A N 1
ATOM 956 C CA . ILE A 1 118 ? -2.812 -2.509 7.387 1.00 97.62 118 ILE A CA 1
ATOM 957 C C . ILE A 1 118 ? -2.537 -1.686 6.133 1.00 97.62 118 ILE A C 1
ATOM 959 O O . ILE A 1 118 ? -3.371 -1.630 5.232 1.00 97.62 118 ILE A O 1
ATOM 963 N N . TYR A 1 119 ? -1.383 -1.029 6.088 1.00 98.31 119 TYR A N 1
ATOM 964 C CA . TYR A 1 119 ? -0.887 -0.354 4.896 1.00 98.31 119 TYR A CA 1
ATOM 965 C C . TYR A 1 119 ? 0.187 -1.236 4.266 1.00 98.31 119 TYR A C 1
ATOM 967 O O . TYR A 1 119 ? 1.292 -1.350 4.801 1.00 98.31 119 TYR A O 1
ATOM 975 N N . ALA A 1 120 ? -0.173 -1.901 3.170 1.00 98.38 120 ALA A N 1
ATOM 976 C CA . ALA A 1 120 ? 0.694 -2.827 2.458 1.00 98.38 120 ALA A CA 1
ATOM 977 C C . ALA A 1 120 ? 1.251 -2.190 1.180 1.00 98.38 120 ALA A C 1
ATOM 979 O O . ALA A 1 120 ? 0.498 -1.602 0.407 1.00 98.38 120 ALA A O 1
ATOM 980 N N . VAL A 1 121 ? 2.553 -2.345 0.945 1.00 98.06 121 VAL A N 1
ATOM 981 C CA . VAL A 1 121 ? 3.219 -1.931 -0.297 1.00 98.06 121 VAL A CA 1
ATOM 982 C C . VAL A 1 121 ? 3.821 -3.170 -0.943 1.00 98.06 121 VAL A C 1
ATOM 984 O O . VAL A 1 121 ? 4.719 -3.783 -0.366 1.00 98.06 121 VAL A O 1
ATOM 987 N N . THR A 1 122 ? 3.314 -3.555 -2.112 1.00 97.62 122 THR A N 1
ATOM 988 C CA . THR A 1 122 ? 3.782 -4.728 -2.867 1.00 97.62 122 THR A CA 1
ATOM 989 C C . THR A 1 122 ? 5.175 -4.501 -3.466 1.00 97.62 122 THR A C 1
ATOM 991 O O . THR A 1 122 ? 5.686 -3.379 -3.475 1.00 97.62 122 THR A O 1
ATOM 994 N N . MET A 1 123 ? 5.805 -5.576 -3.949 1.00 96.06 123 MET A N 1
ATOM 995 C CA . MET A 1 123 ? 7.085 -5.514 -4.672 1.00 96.06 123 MET A CA 1
ATOM 996 C C . MET A 1 123 ? 7.109 -6.335 -5.962 1.00 96.06 123 MET A C 1
ATOM 998 O O . MET A 1 123 ? 7.958 -6.057 -6.802 1.00 96.06 123 MET A O 1
ATOM 1002 N N . GLU A 1 124 ? 6.217 -7.316 -6.146 1.00 95.50 124 GLU A N 1
ATOM 1003 C CA . GLU A 1 124 ? 6.329 -8.292 -7.241 1.00 95.50 124 GLU A CA 1
ATOM 1004 C C . GLU A 1 124 ? 6.404 -7.627 -8.628 1.00 95.50 124 GLU A C 1
ATOM 1006 O O . GLU A 1 124 ? 7.253 -7.966 -9.450 1.00 95.50 124 GLU A O 1
ATOM 1011 N N . ASN A 1 125 ? 5.592 -6.591 -8.854 1.00 92.38 125 ASN A N 1
ATOM 1012 C CA . ASN A 1 125 ? 5.545 -5.863 -10.124 1.00 92.38 125 ASN A CA 1
ATOM 1013 C C . ASN A 1 125 ? 6.720 -4.891 -10.340 1.00 92.38 125 ASN A C 1
ATOM 1015 O O . ASN A 1 125 ? 6.747 -4.193 -11.357 1.00 92.38 125 ASN A O 1
ATOM 1019 N N . HIS A 1 126 ? 7.677 -4.800 -9.415 1.00 90.81 126 HIS A N 1
ATOM 1020 C CA . HIS A 1 126 ? 8.800 -3.878 -9.528 1.00 90.81 126 HIS A CA 1
ATOM 1021 C C . HIS A 1 126 ? 9.810 -4.372 -10.577 1.00 90.81 126 HIS A C 1
ATOM 1023 O O . HIS A 1 126 ? 10.354 -5.469 -10.485 1.00 90.81 126 HIS A O 1
ATOM 1029 N N . GLY A 1 127 ? 10.097 -3.536 -11.579 1.00 82.25 127 GLY A N 1
ATOM 1030 C CA . GLY A 1 127 ? 11.098 -3.842 -12.603 1.00 82.25 127 GLY A CA 1
ATOM 1031 C C . GLY A 1 127 ? 12.546 -3.655 -12.109 1.00 82.25 127 GLY A C 1
ATOM 1032 O O . GLY A 1 127 ? 12.781 -2.947 -11.129 1.00 82.25 127 GLY A O 1
ATOM 1033 N N . PRO A 1 128 ? 13.550 -4.214 -12.804 1.00 82.19 128 PRO A N 1
ATOM 1034 C CA . PRO A 1 128 ? 13.427 -5.088 -13.968 1.00 82.19 128 PRO A CA 1
ATOM 1035 C C . PRO A 1 128 ? 12.961 -6.501 -13.578 1.00 82.19 128 PRO A C 1
ATOM 1037 O O . PRO A 1 128 ? 13.454 -7.078 -12.608 1.00 82.19 128 PRO A O 1
ATOM 1040 N N . TRP A 1 129 ? 12.039 -7.070 -14.358 1.00 82.75 129 TRP A N 1
ATOM 1041 C CA . TRP A 1 129 ? 11.540 -8.425 -14.118 1.00 82.75 129 TRP A CA 1
ATOM 1042 C C . TRP A 1 129 ? 12.523 -9.467 -14.642 1.00 82.75 129 TRP A C 1
ATOM 1044 O O . TRP A 1 129 ? 13.030 -9.358 -15.761 1.00 82.75 129 TRP A O 1
ATOM 1054 N N . LYS A 1 130 ? 12.794 -10.482 -13.823 1.00 76.06 130 LYS A N 1
ATOM 1055 C CA . LYS A 1 130 ? 13.508 -11.679 -14.267 1.00 76.06 130 LYS A CA 1
ATOM 1056 C C . LYS A 1 130 ? 12.502 -12.662 -14.871 1.00 76.06 130 LYS A C 1
ATOM 1058 O O . LYS A 1 130 ? 11.347 -12.648 -14.450 1.00 76.06 130 LYS A O 1
ATOM 1063 N N . PRO A 1 131 ? 12.927 -13.529 -15.805 1.00 72.44 131 PRO A N 1
ATOM 1064 C CA . PRO A 1 131 ? 12.133 -14.690 -16.178 1.00 72.44 131 PRO A CA 1
ATOM 1065 C C . PRO A 1 131 ? 11.735 -15.478 -14.929 1.00 72.44 131 PRO A C 1
ATOM 1067 O O . PRO A 1 131 ? 12.532 -15.619 -13.999 1.00 72.44 131 PRO A O 1
ATOM 1070 N N . VAL A 1 132 ? 10.498 -15.958 -14.912 1.00 74.88 132 VAL A N 1
ATOM 1071 C CA . VAL A 1 132 ? 9.988 -16.828 -13.854 1.00 74.88 132 VAL A CA 1
ATOM 1072 C C . VAL A 1 132 ? 10.278 -18.265 -14.263 1.00 74.88 132 VAL A C 1
ATOM 1074 O O . VAL A 1 132 ? 10.072 -18.632 -15.422 1.00 74.88 132 VAL A O 1
ATOM 1077 N N . ASP A 1 133 ? 10.779 -19.074 -13.330 1.00 73.19 133 ASP A N 1
ATOM 1078 C CA . ASP A 1 133 ? 11.154 -20.456 -13.619 1.00 73.19 133 ASP A CA 1
ATOM 1079 C C . ASP A 1 133 ? 9.987 -21.236 -14.237 1.00 73.19 133 ASP A C 1
ATOM 1081 O O . ASP A 1 133 ? 8.850 -21.194 -13.768 1.00 73.19 133 ASP A O 1
ATOM 1085 N N . GLY A 1 134 ? 10.280 -21.956 -15.321 1.00 71.81 134 GLY A N 1
ATOM 1086 C CA . GLY A 1 134 ? 9.282 -22.732 -16.056 1.00 71.81 134 GLY A CA 1
ATOM 1087 C C . GLY A 1 134 ? 8.407 -21.924 -17.019 1.00 71.81 134 GLY A C 1
ATOM 1088 O O . GLY A 1 134 ? 7.560 -22.531 -17.675 1.00 71.81 134 GLY A O 1
ATOM 1089 N N . ILE A 1 135 ? 8.617 -20.606 -17.160 1.00 74.56 135 ILE A N 1
ATOM 1090 C CA . ILE A 1 135 ? 7.893 -19.779 -18.132 1.00 74.56 135 ILE A CA 1
ATOM 1091 C C . ILE A 1 135 ? 8.858 -18.995 -19.034 1.00 74.56 135 ILE A C 1
ATOM 1093 O O . ILE A 1 135 ? 9.596 -18.120 -18.585 1.00 74.56 135 ILE A O 1
ATOM 1097 N N . ASP A 1 136 ? 8.837 -19.304 -20.333 1.00 72.88 136 ASP A N 1
ATOM 1098 C CA . ASP A 1 136 ? 9.617 -18.602 -21.362 1.00 72.88 136 ASP A CA 1
ATOM 1099 C C . ASP A 1 136 ? 8.836 -17.393 -21.889 1.00 72.88 136 ASP A C 1
ATOM 1101 O O . ASP A 1 136 ? 8.108 -17.485 -22.879 1.00 72.88 136 ASP A O 1
ATOM 1105 N N . TYR A 1 137 ? 8.961 -16.262 -21.200 1.00 77.00 137 TYR A N 1
ATOM 1106 C CA . TYR A 1 137 ? 8.424 -14.995 -21.683 1.00 77.00 137 TYR A CA 1
ATOM 1107 C C . TYR A 1 137 ? 9.427 -14.299 -22.598 1.00 77.00 137 TYR A C 1
ATOM 1109 O O . TYR A 1 137 ? 10.556 -14.002 -22.200 1.00 77.00 137 TYR A O 1
ATOM 1117 N N . LYS A 1 138 ? 8.993 -13.986 -23.820 1.00 76.75 138 LYS A N 1
ATOM 1118 C CA . LYS A 1 138 ? 9.842 -13.336 -24.833 1.00 76.75 138 LYS A CA 1
ATOM 1119 C C . LYS A 1 138 ? 9.651 -11.826 -24.879 1.00 76.75 138 LYS A C 1
ATOM 1121 O O . LYS A 1 138 ? 10.507 -11.120 -25.409 1.00 76.75 138 LYS A O 1
ATOM 1126 N N . ASP A 1 139 ? 8.552 -11.342 -24.307 1.00 84.50 139 ASP A N 1
ATOM 1127 C CA . ASP A 1 139 ? 8.184 -9.934 -24.270 1.00 84.50 139 ASP A CA 1
ATOM 1128 C C . ASP A 1 139 ? 8.112 -9.421 -22.816 1.00 84.50 139 ASP A C 1
ATOM 1130 O O . ASP A 1 139 ? 7.408 -10.012 -21.992 1.00 84.50 139 ASP A O 1
ATOM 1134 N N . PRO A 1 140 ? 8.785 -8.305 -22.471 1.00 83.31 140 PRO A N 1
ATOM 1135 C CA . PRO A 1 140 ? 8.630 -7.642 -21.176 1.00 83.31 140 PRO A CA 1
ATOM 1136 C C . PRO A 1 140 ? 7.178 -7.346 -20.767 1.00 83.31 140 PRO A C 1
ATOM 1138 O O . PRO A 1 140 ? 6.886 -7.319 -19.571 1.00 83.31 140 PRO A O 1
ATOM 1141 N N . LEU A 1 141 ? 6.271 -7.125 -21.726 1.00 87.19 141 LEU A N 1
ATOM 1142 C CA . LEU A 1 141 ? 4.850 -6.944 -21.441 1.00 87.19 141 LEU A CA 1
ATOM 1143 C C . LEU A 1 141 ? 4.196 -8.236 -20.937 1.00 87.19 141 LEU A C 1
ATOM 1145 O O . LEU A 1 141 ? 3.386 -8.166 -20.019 1.00 87.19 141 LEU A O 1
ATOM 1149 N N . GLU A 1 142 ? 4.555 -9.398 -21.488 1.00 89.19 142 GLU A N 1
ATOM 1150 C CA . GLU A 1 142 ? 4.035 -10.693 -21.027 1.00 89.19 142 GLU A CA 1
ATOM 1151 C C . GLU A 1 142 ? 4.511 -11.005 -19.603 1.00 89.19 142 GLU A C 1
ATOM 1153 O O . GLU A 1 142 ? 3.724 -11.465 -18.776 1.00 89.19 142 GLU A O 1
ATOM 1158 N N . ILE A 1 143 ? 5.774 -10.683 -19.289 1.00 88.81 143 ILE A N 1
ATOM 1159 C CA . ILE A 1 143 ? 6.313 -10.831 -17.927 1.00 88.81 143 ILE A CA 1
ATOM 1160 C C . ILE A 1 143 ? 5.553 -9.925 -16.953 1.00 88.81 143 ILE A C 1
ATOM 1162 O O . ILE A 1 143 ? 5.143 -10.364 -15.879 1.00 88.81 143 ILE A O 1
ATOM 1166 N N . TYR A 1 144 ? 5.343 -8.658 -17.322 1.00 90.75 144 TYR A N 1
ATOM 1167 C CA . TYR A 1 144 ? 4.582 -7.733 -16.488 1.00 90.75 144 TYR A CA 1
ATOM 1168 C C . TYR A 1 144 ? 3.127 -8.183 -16.304 1.00 90.75 144 TYR A C 1
ATOM 1170 O O . TYR A 1 144 ? 2.623 -8.126 -15.186 1.00 90.75 144 TYR A O 1
ATOM 1178 N N . ASP A 1 145 ? 2.462 -8.644 -17.367 1.00 91.62 145 ASP A N 1
ATOM 1179 C CA . ASP A 1 145 ? 1.079 -9.130 -17.307 1.00 91.62 145 ASP A CA 1
ATOM 1180 C C . ASP A 1 145 ? 0.943 -10.327 -16.357 1.00 91.62 145 ASP A C 1
ATOM 1182 O O . ASP A 1 145 ? 0.005 -10.382 -15.565 1.00 91.62 145 ASP A O 1
ATOM 1186 N N . PHE A 1 146 ? 1.913 -11.245 -16.355 1.00 92.81 146 PHE A N 1
ATOM 1187 C CA . PHE A 1 146 ? 1.953 -12.343 -15.389 1.00 92.81 146 PHE A CA 1
ATOM 1188 C C . PHE A 1 146 ? 1.978 -11.852 -13.937 1.00 92.81 146 PHE A C 1
ATOM 1190 O O . PHE A 1 146 ? 1.138 -12.267 -13.138 1.00 92.81 146 PHE A O 1
ATOM 1197 N N . HIS A 1 147 ? 2.895 -10.943 -13.599 1.00 93.94 147 HIS A N 1
ATOM 1198 C CA . HIS A 1 147 ? 2.981 -10.410 -12.239 1.00 93.94 147 HIS A CA 1
ATOM 1199 C C . HIS A 1 147 ? 1.739 -9.572 -11.878 1.00 93.94 147 HIS A C 1
ATOM 1201 O O . HIS A 1 147 ? 1.191 -9.697 -10.783 1.00 93.94 147 HIS A O 1
ATOM 1207 N N . ALA A 1 148 ? 1.194 -8.807 -12.831 1.00 94.69 148 ALA A N 1
ATOM 1208 C CA . ALA A 1 148 ? -0.041 -8.049 -12.639 1.00 94.69 148 ALA A CA 1
ATOM 1209 C C . ALA A 1 148 ? -1.255 -8.953 -12.348 1.00 94.69 148 ALA A C 1
ATOM 1211 O O . ALA A 1 148 ? -2.103 -8.588 -11.532 1.00 94.69 148 ALA A O 1
ATOM 1212 N N . ARG A 1 149 ? -1.328 -10.151 -12.949 1.00 96.25 149 ARG A N 1
ATOM 1213 C CA . ARG A 1 149 ? -2.347 -11.161 -12.608 1.00 96.25 149 ARG A CA 1
ATOM 1214 C C . ARG A 1 149 ? -2.188 -11.682 -11.178 1.00 96.25 149 ARG A C 1
ATOM 1216 O O . ARG A 1 149 ? -3.194 -11.942 -10.526 1.00 96.25 149 ARG A O 1
ATOM 1223 N N . ASN A 1 150 ? -0.969 -11.781 -10.648 1.00 97.31 150 ASN A N 1
ATOM 1224 C CA . ASN A 1 150 ? -0.768 -12.135 -9.238 1.00 97.31 150 ASN A CA 1
ATOM 1225 C C . ASN A 1 150 ? -1.254 -11.024 -8.292 1.00 97.31 150 ASN A C 1
ATOM 1227 O O . ASN A 1 150 ? -1.819 -11.331 -7.241 1.00 97.31 150 ASN A O 1
ATOM 1231 N N . SER A 1 151 ? -1.138 -9.748 -8.680 1.00 97.62 151 SER A N 1
ATOM 1232 C CA . SER A 1 151 ? -1.769 -8.641 -7.944 1.00 97.62 151 SER A CA 1
ATOM 1233 C C . SER A 1 151 ? -3.303 -8.697 -7.979 1.00 97.62 151 SER A C 1
ATOM 1235 O O . SER A 1 151 ? -3.948 -8.338 -6.993 1.00 97.62 151 SER A O 1
ATOM 1237 N N . ASP A 1 152 ? -3.895 -9.145 -9.090 1.00 98.06 152 ASP A N 1
ATOM 1238 C CA . ASP A 1 152 ? -5.345 -9.370 -9.201 1.00 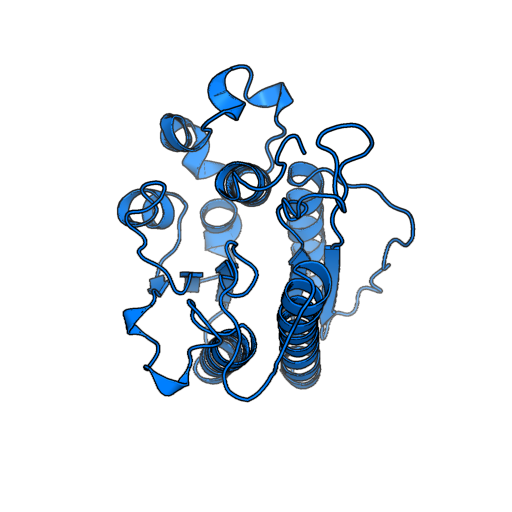98.06 152 ASP A CA 1
ATOM 1239 C C . ASP A 1 152 ? -5.806 -10.517 -8.284 1.00 98.06 152 ASP A C 1
ATOM 1241 O O . ASP A 1 152 ? -6.770 -10.368 -7.534 1.00 98.06 152 ASP A O 1
ATOM 1245 N N . ILE A 1 153 ? -5.039 -11.612 -8.224 1.00 98.62 153 ILE A N 1
ATOM 1246 C CA . ILE A 1 153 ? -5.272 -12.709 -7.271 1.00 98.62 153 ILE A CA 1
ATOM 1247 C C . ILE A 1 153 ? -5.156 -12.213 -5.823 1.00 98.62 153 ILE A C 1
ATOM 1249 O O . ILE A 1 153 ? -5.995 -12.553 -4.992 1.00 98.62 153 ILE A O 1
ATOM 1253 N N . LEU A 1 154 ? -4.157 -11.383 -5.501 1.00 98.69 154 LEU A N 1
ATOM 1254 C CA . LEU A 1 154 ? -4.051 -10.740 -4.188 1.00 98.69 154 LEU A CA 1
ATOM 1255 C C . LEU A 1 154 ? -5.317 -9.931 -3.861 1.00 98.69 154 LEU A C 1
ATOM 1257 O O . LEU A 1 154 ? -5.835 -10.033 -2.747 1.00 98.69 154 LEU A O 1
ATOM 1261 N N . LEU A 1 155 ? -5.825 -9.140 -4.809 1.00 98.19 155 LEU A N 1
ATOM 1262 C CA . LEU A 1 155 ? -7.053 -8.369 -4.623 1.00 98.19 155 LEU A CA 1
ATOM 1263 C C . LEU A 1 155 ? -8.258 -9.282 -4.338 1.00 98.19 155 LEU A C 1
ATOM 1265 O O . LEU A 1 155 ? -8.987 -9.021 -3.379 1.00 98.19 155 LEU A O 1
ATOM 1269 N N . ASP A 1 156 ? -8.434 -10.360 -5.106 1.00 98.06 156 ASP A N 1
ATOM 1270 C CA . ASP A 1 156 ? -9.500 -11.353 -4.901 1.00 98.06 156 ASP A CA 1
ATOM 1271 C C . ASP A 1 156 ? -9.385 -12.054 -3.537 1.00 98.06 156 ASP A C 1
ATOM 1273 O O . ASP A 1 156 ? -10.362 -12.136 -2.791 1.00 98.06 156 ASP A O 1
ATOM 1277 N N . MET A 1 157 ? -8.180 -12.465 -3.130 1.00 98.31 157 MET A N 1
ATOM 1278 C CA . MET A 1 157 ? -7.946 -13.059 -1.808 1.00 98.31 157 MET A CA 1
ATOM 1279 C C . MET A 1 157 ? -8.391 -12.129 -0.674 1.00 98.31 157 MET A C 1
ATOM 1281 O O . MET A 1 157 ? -9.040 -12.571 0.277 1.00 98.31 157 MET A O 1
ATOM 1285 N N . LEU A 1 158 ? -8.058 -10.836 -0.764 1.00 97.69 158 LEU A N 1
ATOM 1286 C CA . LEU A 1 158 ? -8.475 -9.847 0.229 1.00 97.69 158 LEU A CA 1
ATOM 1287 C C . LEU A 1 158 ? -9.987 -9.599 0.181 1.00 97.69 158 LEU A C 1
ATOM 1289 O O . LEU A 1 158 ? -10.607 -9.470 1.238 1.00 97.69 158 LEU A O 1
ATOM 1293 N N . ASP A 1 159 ? -10.590 -9.568 -1.009 1.00 96.12 159 ASP A N 1
ATOM 1294 C CA . ASP A 1 159 ? -12.038 -9.419 -1.176 1.00 96.12 159 ASP A CA 1
ATOM 1295 C C . ASP A 1 159 ? -12.808 -10.565 -0.516 1.00 96.12 159 ASP A C 1
ATOM 1297 O O . ASP A 1 159 ? -13.704 -10.343 0.308 1.00 96.12 159 ASP A O 1
ATOM 1301 N N . GLN A 1 160 ? -12.410 -11.800 -0.814 1.00 96.50 160 GLN A N 1
ATOM 1302 C CA . GLN A 1 160 ? -12.987 -13.000 -0.220 1.00 96.50 160 GLN A CA 1
ATOM 1303 C C . GLN A 1 160 ? -12.786 -13.004 1.293 1.00 96.50 160 GLN A C 1
ATOM 1305 O O . GLN A 1 160 ? -13.738 -13.235 2.046 1.00 96.50 160 GLN A O 1
ATOM 1310 N N . LYS A 1 161 ? -11.571 -12.678 1.757 1.00 95.69 161 LYS A N 1
ATOM 1311 C CA . LYS A 1 161 ? -11.247 -12.667 3.183 1.00 95.69 161 LYS A CA 1
ATOM 1312 C C . LYS A 1 161 ? -12.105 -11.676 3.962 1.00 95.69 161 LYS A C 1
ATOM 1314 O O . LYS A 1 161 ? -12.603 -12.012 5.039 1.00 95.69 161 LYS A O 1
ATOM 1319 N N . LEU A 1 162 ? -12.282 -10.469 3.431 1.00 93.69 162 LEU A N 1
ATOM 1320 C CA . LEU A 1 162 ? -13.057 -9.410 4.072 1.00 93.69 162 LEU A CA 1
ATOM 1321 C C . LEU A 1 162 ? -14.570 -9.644 3.978 1.00 93.69 162 LEU A C 1
ATOM 1323 O O . LEU A 1 162 ? -15.285 -9.258 4.899 1.00 93.69 162 LEU A O 1
ATOM 1327 N N . SER A 1 163 ? -15.053 -10.322 2.933 1.00 93.50 163 SER A N 1
ATOM 1328 C CA . SER A 1 163 ? -16.479 -10.644 2.748 1.00 93.50 163 SER A CA 1
ATOM 1329 C C . SER A 1 163 ? -17.029 -11.634 3.777 1.00 93.50 163 SER A C 1
ATOM 1331 O O . SER A 1 163 ? -18.227 -11.625 4.065 1.00 93.50 163 SER A O 1
ATOM 1333 N N . VAL A 1 164 ? -16.166 -12.480 4.346 1.00 93.06 164 VAL A N 1
ATOM 1334 C CA . VAL A 1 164 ? -16.536 -13.458 5.384 1.00 93.06 164 VAL A CA 1
ATOM 1335 C C . VAL A 1 164 ? -16.028 -13.076 6.776 1.00 93.06 164 VAL A C 1
ATOM 1337 O O . VAL A 1 164 ? -16.202 -13.841 7.722 1.00 93.06 164 VAL A O 1
ATOM 1340 N N . LEU A 1 165 ? -15.402 -11.902 6.929 1.00 89.38 165 LEU A N 1
ATOM 1341 C CA . LEU A 1 165 ? -14.769 -11.479 8.182 1.00 89.38 165 LEU A CA 1
ATOM 1342 C C . LEU A 1 165 ? -15.782 -11.279 9.320 1.00 89.38 165 LEU A C 1
ATOM 1344 O O . LEU A 1 165 ? -15.423 -11.379 10.493 1.00 89.38 165 LEU A O 1
ATOM 1348 N N . GLY A 1 166 ? -17.034 -10.944 8.989 1.00 88.12 166 GLY A N 1
ATOM 1349 C CA . GLY A 1 166 ? -18.087 -10.666 9.972 1.00 88.12 166 GLY A CA 1
ATOM 1350 C C . GLY A 1 166 ? -17.867 -9.370 10.765 1.00 88.12 166 GLY A C 1
ATOM 1351 O O . GLY A 1 166 ? -18.554 -9.128 11.756 1.00 88.12 166 GLY A O 1
ATOM 1352 N N . LYS A 1 167 ? -16.915 -8.526 10.343 1.00 87.62 167 LYS A N 1
ATOM 1353 C CA . LYS A 1 167 ? -16.586 -7.228 10.948 1.00 87.62 167 LYS A CA 1
ATOM 1354 C C . LYS A 1 167 ? -16.579 -6.137 9.891 1.00 87.62 167 LYS A C 1
ATOM 1356 O O . LYS A 1 167 ? -16.219 -6.383 8.744 1.00 87.62 167 LYS A O 1
ATOM 1361 N N . LYS A 1 168 ? -16.907 -4.910 10.296 1.00 89.56 168 LYS A N 1
ATOM 1362 C CA . LYS A 1 168 ? -16.825 -3.746 9.409 1.00 89.56 168 LYS A CA 1
ATOM 1363 C C . LYS A 1 168 ? -15.392 -3.558 8.918 1.00 89.56 168 LYS A C 1
ATOM 1365 O O . LYS A 1 168 ? -14.478 -3.452 9.734 1.00 89.56 168 LYS A O 1
ATOM 1370 N N . ALA A 1 169 ? -15.213 -3.480 7.605 1.00 91.56 169 ALA A N 1
ATOM 1371 C CA . ALA A 1 169 ? -13.903 -3.300 6.990 1.00 91.56 169 ALA A CA 1
ATOM 1372 C C . ALA A 1 169 ? -13.981 -2.401 5.756 1.00 91.56 169 ALA A C 1
ATOM 1374 O O . ALA A 1 169 ? -15.040 -2.252 5.142 1.00 91.56 169 ALA A O 1
ATOM 1375 N N . VAL A 1 170 ? -12.841 -1.821 5.387 1.00 92.69 170 VAL A N 1
ATOM 1376 C CA . VAL A 1 170 ? -12.659 -1.075 4.141 1.00 92.69 170 VAL A CA 1
ATOM 1377 C C . VAL A 1 170 ? -11.405 -1.606 3.458 1.00 92.69 170 VAL A C 1
ATOM 1379 O O . VAL A 1 170 ? -10.329 -1.572 4.050 1.00 92.69 170 VAL A O 1
ATOM 1382 N N . LEU A 1 171 ? -11.546 -2.079 2.223 1.00 94.88 171 LEU A N 1
ATOM 1383 C CA . LEU A 1 171 ? -10.435 -2.389 1.329 1.00 94.88 171 LEU A CA 1
ATOM 1384 C C . LEU A 1 171 ? -10.189 -1.183 0.436 1.00 94.88 171 LEU A C 1
ATOM 1386 O O . LEU A 1 171 ? -11.116 -0.716 -0.220 1.00 94.88 171 LEU A O 1
ATOM 1390 N N . ALA A 1 172 ? -8.955 -0.698 0.406 1.00 95.06 172 ALA A N 1
ATOM 1391 C CA . ALA A 1 172 ? -8.503 0.332 -0.514 1.00 95.06 172 ALA A CA 1
ATOM 1392 C C . ALA A 1 172 ? -7.263 -0.196 -1.243 1.00 95.06 172 ALA A C 1
ATOM 1394 O O . ALA A 1 172 ? -6.239 -0.436 -0.611 1.00 95.06 172 ALA A O 1
ATOM 1395 N N . PHE A 1 173 ? -7.372 -0.399 -2.552 1.00 96.00 173 PHE A N 1
ATOM 1396 C CA . PHE A 1 173 ? -6.335 -0.996 -3.394 1.00 96.00 173 PHE A CA 1
ATOM 1397 C C . PHE A 1 173 ? -6.065 -0.064 -4.571 1.00 96.00 173 PHE A C 1
ATOM 1399 O O . PHE A 1 173 ? -7.013 0.419 -5.184 1.00 96.00 173 PHE A O 1
ATOM 1406 N N . PHE A 1 174 ? -4.811 0.252 -4.880 1.00 95.12 174 PHE A N 1
ATOM 1407 C CA . PHE A 1 174 ? -4.489 1.234 -5.917 1.00 95.12 174 PHE A CA 1
ATOM 1408 C C . PHE A 1 174 ? -3.110 0.980 -6.518 1.00 95.12 174 PHE A C 1
ATOM 1410 O O . PHE A 1 174 ? -2.195 0.551 -5.821 1.00 95.12 174 PHE A O 1
ATOM 1417 N N . GLY A 1 175 ? -2.955 1.284 -7.807 1.00 94.12 175 GLY A N 1
ATOM 1418 C CA . GLY A 1 175 ? -1.640 1.329 -8.444 1.00 94.12 175 GLY A CA 1
ATOM 1419 C C . GLY A 1 175 ? -0.925 2.643 -8.130 1.00 94.12 175 GLY A C 1
ATOM 1420 O O . GLY A 1 175 ? -1.535 3.716 -8.177 1.00 94.12 175 GLY A O 1
ATOM 1421 N N . ASP A 1 176 ? 0.370 2.587 -7.844 1.00 92.38 176 ASP A N 1
ATOM 1422 C CA . ASP A 1 176 ? 1.176 3.756 -7.494 1.00 92.38 176 ASP A CA 1
ATOM 1423 C C . ASP A 1 176 ? 1.612 4.570 -8.722 1.00 92.38 176 ASP A C 1
ATOM 1425 O O . ASP A 1 176 ? 1.523 5.803 -8.710 1.00 92.38 176 ASP A O 1
ATOM 1429 N N . HIS A 1 177 ? 2.041 3.888 -9.785 1.00 90.25 177 HIS A N 1
ATOM 1430 C CA . HIS A 1 177 ? 2.373 4.452 -11.090 1.00 90.25 177 HIS A CA 1
ATOM 1431 C C . HIS A 1 177 ? 2.305 3.396 -12.206 1.00 90.25 177 HIS A C 1
ATOM 1433 O O . HIS A 1 177 ? 2.178 2.199 -11.968 1.00 90.25 177 HIS A O 1
ATOM 1439 N N . ARG A 1 178 ? 2.408 3.836 -13.468 1.00 88.25 178 ARG A N 1
ATOM 1440 C CA . ARG A 1 178 ? 2.551 2.913 -14.606 1.00 88.25 178 ARG A CA 1
ATOM 1441 C C . ARG A 1 178 ? 3.965 2.321 -14.650 1.00 88.25 178 ARG A C 1
ATOM 1443 O O . ARG A 1 178 ? 4.919 3.040 -14.317 1.00 88.25 178 ARG A O 1
ATOM 1450 N N . PRO A 1 179 ? 4.131 1.060 -15.081 1.00 86.81 179 PRO A N 1
ATOM 1451 C CA . PRO A 1 179 ? 5.451 0.465 -15.250 1.00 86.81 179 PRO A CA 1
ATOM 1452 C C . PRO A 1 179 ? 6.195 1.115 -16.426 1.00 86.81 179 PRO A C 1
ATOM 1454 O O . PRO A 1 179 ? 5.593 1.472 -17.442 1.00 86.81 179 PRO A O 1
ATOM 1457 N N . SER A 1 180 ? 7.518 1.239 -16.319 1.00 83.81 180 SER A N 1
ATOM 1458 C CA . SER A 1 180 ? 8.355 1.695 -17.434 1.00 83.81 180 SER A CA 1
ATOM 1459 C C . SER A 1 180 ? 8.788 0.500 -18.277 1.00 83.81 180 SER A C 1
ATOM 1461 O O . SER A 1 180 ? 9.866 -0.052 -18.072 1.00 83.81 180 SER A O 1
ATOM 1463 N N . ILE A 1 181 ? 7.935 0.113 -19.224 1.00 84.19 181 ILE A N 1
ATOM 1464 C CA . ILE A 1 181 ? 8.213 -0.960 -20.182 1.00 84.19 181 ILE A CA 1
ATOM 1465 C C . ILE A 1 181 ? 8.601 -0.314 -21.521 1.00 84.19 181 ILE A C 1
ATOM 1467 O O . ILE A 1 181 ? 7.760 0.377 -22.112 1.00 84.19 181 ILE A O 1
ATOM 1471 N N . PRO A 1 182 ? 9.850 -0.489 -21.999 1.00 77.50 182 PRO A N 1
ATOM 1472 C CA . PRO A 1 182 ? 10.286 0.057 -23.282 1.00 77.50 182 PRO A CA 1
ATOM 1473 C C . PRO A 1 182 ? 9.344 -0.352 -24.419 1.00 77.50 182 PRO A C 1
ATOM 1475 O O . PRO A 1 182 ? 8.956 -1.509 -24.516 1.00 77.50 182 PRO A O 1
ATOM 1478 N N . GLY A 1 183 ? 8.960 0.604 -25.268 1.00 80.69 183 GLY A N 1
ATOM 1479 C CA . GLY A 1 183 ? 8.070 0.364 -26.412 1.00 80.69 183 GLY A CA 1
ATOM 1480 C C . GLY A 1 183 ? 6.571 0.320 -26.089 1.00 80.69 183 GLY A C 1
ATOM 1481 O O . GLY A 1 183 ? 5.771 0.522 -26.997 1.00 80.69 183 GLY A O 1
ATOM 1482 N N . TYR A 1 184 ? 6.184 0.146 -24.821 1.00 79.38 184 TYR A N 1
ATOM 1483 C CA . TYR A 1 184 ? 4.777 0.005 -24.419 1.00 79.38 184 TYR A CA 1
ATOM 1484 C C . TYR A 1 184 ? 4.213 1.210 -23.671 1.00 79.38 184 TYR A C 1
ATOM 1486 O O . TYR A 1 184 ? 3.034 1.523 -23.810 1.00 79.38 184 TYR A O 1
ATOM 1494 N N . ASN A 1 185 ? 5.044 1.915 -22.900 1.00 74.12 185 ASN A N 1
ATOM 1495 C CA . ASN A 1 185 ? 4.616 3.087 -22.145 1.00 74.12 185 ASN A CA 1
ATOM 1496 C C . ASN A 1 185 ? 5.507 4.295 -22.459 1.00 74.12 185 ASN A C 1
ATOM 1498 O O . ASN A 1 185 ? 6.732 4.188 -22.485 1.00 74.12 185 ASN A O 1
ATOM 1502 N N . SER A 1 186 ? 4.882 5.458 -22.662 1.00 69.50 186 SER A N 1
ATOM 1503 C CA . SER A 1 186 ? 5.565 6.748 -22.811 1.00 69.50 186 SER A CA 1
ATOM 1504 C C . SER A 1 186 ? 5.397 7.589 -21.539 1.00 69.50 186 SER A C 1
ATOM 1506 O O . SER A 1 186 ? 4.335 7.539 -20.907 1.00 69.50 186 SER A O 1
ATOM 1508 N N . PRO A 1 187 ? 6.404 8.393 -21.149 1.00 68.06 187 PRO A N 1
ATOM 1509 C CA . PRO A 1 187 ? 6.250 9.392 -20.096 1.00 68.06 187 PRO A CA 1
ATOM 1510 C C . PRO A 1 187 ? 5.282 10.531 -20.471 1.00 68.06 187 PRO A C 1
ATOM 1512 O O . PRO A 1 187 ? 4.962 11.346 -19.601 1.00 68.06 187 PRO A O 1
ATOM 1515 N N . GLU A 1 188 ? 4.820 10.597 -21.721 1.00 67.31 188 GLU A N 1
ATOM 1516 C CA . GLU A 1 188 ? 3.872 11.587 -22.237 1.00 67.31 188 GLU A CA 1
ATOM 1517 C C . GLU A 1 188 ? 2.407 11.125 -22.091 1.00 67.31 188 GLU A C 1
ATOM 1519 O O . GLU A 1 188 ? 2.098 9.935 -22.128 1.00 67.31 188 GLU A O 1
ATOM 1524 N N . GLY A 1 189 ? 1.477 12.076 -21.936 1.00 65.31 189 GLY A N 1
ATOM 1525 C CA . GLY A 1 189 ? 0.034 11.808 -21.858 1.00 65.31 189 GLY A CA 1
ATOM 1526 C C . GLY A 1 189 ? -0.529 11.604 -20.443 1.00 65.31 189 GLY A C 1
ATOM 1527 O O . GLY A 1 189 ? 0.143 11.815 -19.431 1.00 65.31 189 GLY A O 1
ATOM 1528 N N . SER A 1 190 ? -1.817 11.239 -20.369 1.00 68.06 190 SER A N 1
ATOM 1529 C CA . SER A 1 190 ? -2.527 11.027 -19.098 1.00 68.06 190 SER A CA 1
ATOM 1530 C C . SER A 1 190 ? -1.966 9.815 -18.352 1.00 68.06 190 SER A C 1
ATOM 1532 O O . SER A 1 190 ? -1.960 8.703 -18.885 1.00 68.06 190 SER A O 1
ATOM 1534 N N . LYS A 1 191 ? -1.518 10.034 -17.108 1.00 77.06 191 LYS A N 1
ATOM 1535 C CA . LYS A 1 191 ? -0.933 9.024 -16.212 1.00 77.06 191 LYS A CA 1
ATOM 1536 C C . LYS A 1 191 ? -1.941 8.637 -15.136 1.00 77.06 191 LYS A C 1
ATOM 1538 O O . LYS A 1 191 ? -1.991 9.256 -14.070 1.00 77.06 191 LYS A O 1
ATOM 1543 N N . SER A 1 192 ? -2.748 7.628 -15.441 1.00 85.88 192 SER A N 1
ATOM 1544 C CA . SER A 1 192 ? -3.693 7.007 -14.513 1.00 85.88 192 SER A CA 1
ATOM 1545 C C . SER A 1 192 ? -3.296 5.568 -14.198 1.00 85.88 192 SER A C 1
ATOM 1547 O O . SER A 1 192 ? -2.744 4.863 -15.050 1.00 85.88 192 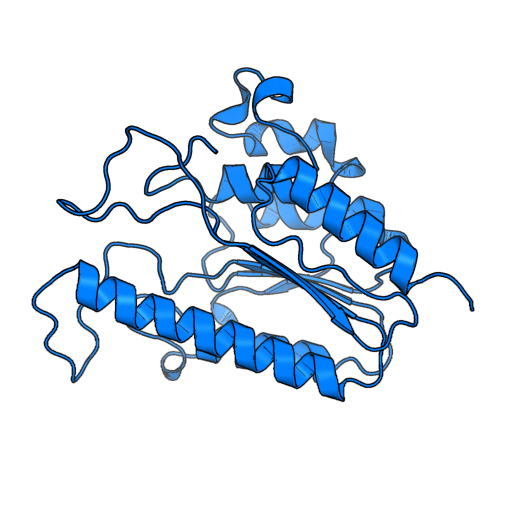SER A O 1
ATOM 1549 N N . THR A 1 193 ? -3.616 5.155 -12.980 1.00 90.50 193 THR A N 1
ATOM 1550 C CA . THR A 1 193 ? -3.568 3.782 -12.476 1.00 90.50 193 THR A CA 1
ATOM 1551 C C . THR A 1 193 ? -4.952 3.411 -11.936 1.00 90.50 193 THR A C 1
ATOM 1553 O O . THR A 1 193 ? -5.724 4.310 -11.579 1.00 90.50 193 THR A O 1
ATOM 1556 N N . PRO A 1 194 ? -5.309 2.117 -11.911 1.00 91.12 194 PRO A N 1
ATOM 1557 C CA . PRO A 1 194 ? -6.573 1.680 -11.337 1.00 91.12 194 PRO A CA 1
ATOM 1558 C C . PRO A 1 194 ? -6.566 1.842 -9.814 1.00 91.12 194 PRO A C 1
ATOM 1560 O O . PRO A 1 194 ? -5.518 1.772 -9.166 1.00 91.12 194 PRO A O 1
ATOM 1563 N N . PHE A 1 195 ? -7.754 2.024 -9.244 1.00 93.06 195 PHE A N 1
ATOM 1564 C CA . PHE A 1 195 ? -7.982 1.920 -7.811 1.00 93.06 195 PHE A CA 1
ATOM 1565 C C . PHE A 1 195 ? -9.351 1.302 -7.529 1.00 93.06 195 PHE A C 1
ATOM 1567 O O . PHE A 1 195 ? -10.268 1.381 -8.345 1.00 93.06 195 PHE A O 1
ATOM 1574 N N . VAL A 1 196 ? -9.492 0.739 -6.336 1.00 91.56 196 VAL A N 1
ATOM 1575 C CA . VAL A 1 196 ? -10.719 0.197 -5.766 1.00 91.56 196 VAL A CA 1
ATOM 1576 C C . VAL A 1 196 ? -10.827 0.675 -4.322 1.00 91.56 196 VAL A C 1
ATOM 1578 O O . VAL A 1 196 ? -9.843 0.686 -3.584 1.00 91.56 196 VAL A O 1
ATOM 1581 N N . ILE A 1 197 ? -12.036 1.053 -3.912 1.00 91.12 197 ILE A N 1
ATOM 1582 C CA . ILE A 1 197 ? -12.423 1.137 -2.503 1.00 91.12 197 ILE A CA 1
ATOM 1583 C C . ILE A 1 197 ? -13.681 0.283 -2.351 1.00 91.12 197 ILE A C 1
ATOM 1585 O O . ILE A 1 197 ? -14.611 0.448 -3.132 1.00 91.12 197 ILE A O 1
ATOM 1589 N N . LYS A 1 198 ? -13.715 -0.627 -1.377 1.00 89.81 198 LYS A N 1
ATOM 1590 C CA . LYS A 1 198 ? -14.883 -1.467 -1.073 1.00 89.81 198 LYS A CA 1
ATOM 1591 C C . LYS A 1 198 ? -15.081 -1.541 0.434 1.00 89.81 198 LYS A C 1
ATOM 1593 O O . LYS A 1 198 ? -14.120 -1.706 1.181 1.00 89.81 198 LYS A O 1
ATOM 1598 N N . THR A 1 199 ? -16.321 -1.403 0.889 1.00 90.31 199 THR A N 1
ATOM 1599 C CA . THR A 1 199 ? -16.688 -1.539 2.305 1.00 90.31 199 THR A CA 1
ATOM 1600 C C . THR A 1 199 ? -17.407 -2.861 2.539 1.00 90.31 199 THR A C 1
ATOM 1602 O O . THR A 1 199 ? -18.205 -3.274 1.702 1.00 90.31 199 THR A O 1
ATOM 1605 N N . TYR A 1 200 ? -17.186 -3.483 3.693 1.00 89.69 200 TYR A N 1
ATOM 1606 C CA . TYR A 1 200 ? -17.769 -4.776 4.056 1.00 89.69 200 TYR A CA 1
ATOM 1607 C C . TYR A 1 200 ? -18.543 -4.657 5.361 1.00 89.69 200 TYR A C 1
ATOM 1609 O O . TYR A 1 200 ? -18.151 -3.898 6.252 1.00 89.69 200 TYR A O 1
ATOM 1617 N N . HIS A 1 201 ? -19.631 -5.424 5.470 1.00 87.88 201 HIS A N 1
ATOM 1618 C CA . HIS A 1 201 ? -20.455 -5.526 6.680 1.00 87.88 201 HIS A CA 1
ATOM 1619 C C . HIS A 1 201 ? -20.937 -4.162 7.229 1.00 87.88 201 HIS A C 1
ATOM 1621 O O . HIS A 1 201 ? -21.078 -3.974 8.436 1.00 87.88 201 HIS A O 1
ATOM 1627 N N . SER A 1 202 ? -21.181 -3.197 6.337 1.00 79.31 202 SER A N 1
ATOM 1628 C CA . SER A 1 202 ? -21.676 -1.850 6.642 1.00 79.31 202 SER A CA 1
ATOM 1629 C C . SER A 1 202 ? -23.094 -1.673 6.095 1.00 79.31 202 SER A C 1
ATOM 1631 O O . SER A 1 202 ? -23.429 -2.249 5.066 1.00 79.31 202 SER A O 1
ATOM 1633 N N . SER A 1 203 ? -23.920 -0.868 6.768 1.00 65.94 203 SER A N 1
ATOM 1634 C CA . SER A 1 203 ? -25.281 -0.522 6.327 1.00 65.94 203 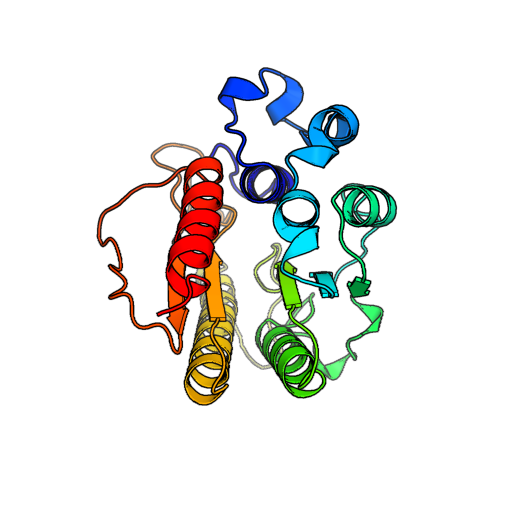SER A CA 1
ATOM 1635 C C . SER A 1 203 ? -25.321 0.572 5.256 1.00 65.94 203 SER A C 1
ATOM 1637 O O . SER A 1 203 ? -26.393 0.906 4.761 1.00 65.94 203 SER A O 1
ATOM 1639 N N . ALA A 1 204 ? -24.175 1.170 4.924 1.00 61.38 204 ALA A N 1
ATOM 1640 C CA . ALA A 1 204 ? -24.085 2.189 3.891 1.00 61.38 204 ALA A CA 1
ATOM 1641 C C . ALA A 1 204 ? -23.826 1.539 2.528 1.00 61.38 204 ALA A C 1
ATOM 1643 O O . ALA A 1 204 ? -22.780 0.914 2.348 1.00 61.38 204 ALA A O 1
ATOM 1644 N N . ASP A 1 205 ? -24.731 1.758 1.570 1.00 53.06 205 ASP A N 1
ATOM 1645 C CA . ASP A 1 205 ? -24.488 1.426 0.167 1.00 53.06 205 ASP A CA 1
ATOM 1646 C C . ASP A 1 205 ? -23.221 2.144 -0.312 1.00 53.06 205 ASP A C 1
ATOM 1648 O O . ASP A 1 205 ? -23.059 3.365 -0.155 1.00 53.06 205 ASP A O 1
ATOM 1652 N N . PHE A 1 206 ? -22.288 1.361 -0.850 1.00 60.06 206 PHE A N 1
ATOM 1653 C CA . PHE A 1 206 ? -21.061 1.882 -1.423 1.00 60.06 206 PHE A CA 1
ATOM 1654 C C . PHE A 1 206 ? -21.206 2.011 -2.931 1.00 60.06 206 PHE A C 1
ATOM 1656 O O . PHE A 1 206 ? -21.642 1.086 -3.610 1.00 60.06 206 PHE A O 1
ATOM 1663 N N . ASP A 1 207 ? -20.792 3.164 -3.438 1.00 53.41 207 ASP A N 1
ATOM 1664 C CA . ASP A 1 207 ? -20.809 3.472 -4.855 1.00 53.41 207 ASP A CA 1
ATOM 1665 C C . ASP A 1 207 ? -19.391 3.264 -5.392 1.00 53.41 207 ASP A C 1
ATOM 1667 O O . ASP A 1 207 ? -18.471 3.976 -4.979 1.00 53.41 207 ASP A O 1
ATOM 1671 N N . PHE A 1 208 ? -19.199 2.263 -6.257 1.00 56.66 208 PHE A N 1
ATOM 1672 C CA . PHE A 1 208 ? -17.983 2.132 -7.058 1.00 56.66 208 PHE A CA 1
ATOM 1673 C C . PHE A 1 208 ? -18.046 3.212 -8.121 1.00 56.66 208 PHE A C 1
ATOM 1675 O O . PHE A 1 208 ? -18.791 3.053 -9.090 1.00 56.66 208 PHE A O 1
ATOM 1682 N N . PRO A 1 209 ? -17.295 4.312 -7.993 1.00 56.78 209 PRO A N 1
ATOM 1683 C CA . PRO A 1 209 ? -17.460 5.385 -8.936 1.00 56.78 209 PRO A CA 1
ATOM 1684 C C . PRO A 1 209 ? -16.739 4.982 -10.223 1.00 56.78 209 PRO A C 1
ATOM 1686 O O . PRO A 1 209 ? -15.531 5.177 -10.363 1.00 56.78 209 PRO A O 1
ATOM 1689 N N . GLN A 1 210 ? -17.462 4.364 -11.155 1.00 60.25 210 GLN A N 1
ATOM 1690 C CA . GLN A 1 210 ? -16.925 4.083 -12.477 1.00 60.25 210 GLN A CA 1
ATOM 1691 C C . GLN A 1 210 ? -16.723 5.404 -13.223 1.00 60.25 210 GLN A C 1
ATOM 1693 O O . GLN A 1 210 ? -17.565 6.299 -13.179 1.00 60.25 210 GLN A O 1
ATOM 1698 N N . GLY A 1 211 ? -15.572 5.547 -13.881 1.00 71.44 211 GLY A N 1
ATOM 1699 C CA . GLY A 1 211 ? -15.239 6.755 -14.640 1.00 71.44 211 GLY A CA 1
ATOM 1700 C C . GLY A 1 211 ? -14.832 7.972 -13.800 1.00 71.44 211 GLY A C 1
ATOM 1701 O O . GLY A 1 211 ? -14.728 9.065 -14.352 1.00 71.44 211 GLY A O 1
ATOM 1702 N N . ILE A 1 212 ? -14.576 7.821 -12.492 1.00 83.00 212 ILE A N 1
ATOM 1703 C CA . ILE A 1 212 ? -14.018 8.909 -11.675 1.00 83.00 212 ILE A CA 1
ATOM 1704 C C . ILE A 1 212 ? -12.491 8.863 -11.680 1.00 83.00 212 ILE A C 1
ATOM 1706 O O . ILE A 1 212 ? -11.870 7.827 -11.451 1.00 83.00 212 ILE A O 1
ATOM 1710 N N . HIS A 1 213 ? -11.887 10.034 -11.862 1.00 87.56 213 HIS A N 1
ATOM 1711 C CA . HIS A 1 213 ? -10.462 10.251 -11.662 1.00 87.56 213 HIS A CA 1
ATOM 1712 C C . HIS A 1 213 ? -10.226 10.906 -10.304 1.00 87.56 213 HIS A C 1
ATOM 1714 O O . HIS A 1 213 ? -10.819 11.942 -10.009 1.00 87.56 213 HIS A O 1
ATOM 1720 N N . LEU A 1 214 ? -9.353 10.304 -9.495 1.00 89.44 214 LEU A N 1
ATOM 1721 C CA . LEU A 1 214 ? -8.913 10.851 -8.216 1.00 89.44 214 LEU A CA 1
ATOM 1722 C C . LEU A 1 214 ? -7.401 11.052 -8.236 1.00 89.44 214 LEU A C 1
ATOM 1724 O O . LEU A 1 214 ? -6.644 10.213 -8.730 1.00 89.44 214 LEU A O 1
ATOM 1728 N N . THR A 1 215 ? -6.950 12.148 -7.645 1.00 91.75 215 THR A N 1
ATOM 1729 C CA . THR A 1 215 ? -5.582 12.252 -7.144 1.00 91.75 215 THR A CA 1
ATOM 1730 C C . THR A 1 215 ? -5.406 11.335 -5.925 1.00 91.75 215 THR A C 1
ATOM 1732 O O . THR A 1 215 ? -6.383 11.016 -5.242 1.00 91.75 215 THR A O 1
ATOM 1735 N N . PRO A 1 216 ? -4.175 10.929 -5.570 1.00 91.88 216 PRO A N 1
ATOM 1736 C CA . PRO A 1 216 ? -3.969 10.102 -4.377 1.00 91.88 216 PRO A CA 1
ATOM 1737 C C . PRO A 1 216 ? -4.344 10.809 -3.066 1.00 91.88 216 PRO A C 1
ATOM 1739 O O . PRO A 1 216 ? -4.759 10.159 -2.109 1.00 91.88 216 PRO A O 1
ATOM 1742 N N . ALA A 1 217 ? -4.267 12.143 -3.035 1.00 92.19 217 ALA A N 1
ATOM 1743 C CA . ALA A 1 217 ? -4.763 12.943 -1.920 1.00 92.19 217 ALA A CA 1
ATOM 1744 C C . ALA A 1 217 ? -6.294 12.838 -1.784 1.00 92.19 217 ALA A C 1
ATOM 1746 O O . ALA A 1 217 ? -6.810 12.580 -0.698 1.00 92.19 217 ALA A O 1
ATOM 1747 N N . GLU A 1 218 ? -7.033 12.952 -2.893 1.00 92.75 218 GLU A N 1
ATOM 1748 C CA . GLU A 1 218 ? -8.488 12.743 -2.899 1.00 92.75 218 GLU A CA 1
ATOM 1749 C C . GLU A 1 218 ? -8.861 11.293 -2.570 1.00 92.75 218 GLU A C 1
ATOM 1751 O O . GLU A 1 218 ? -9.863 11.054 -1.895 1.00 92.75 218 GLU A O 1
ATOM 1756 N N . PHE A 1 219 ? -8.048 10.323 -2.996 1.00 92.62 219 PHE A N 1
ATOM 1757 C CA . PHE A 1 219 ? -8.198 8.918 -2.621 1.00 92.62 219 PHE A CA 1
ATOM 1758 C C . PHE A 1 219 ? -8.064 8.718 -1.101 1.00 92.62 219 PHE A C 1
ATOM 1760 O O . PHE A 1 219 ? -8.915 8.061 -0.503 1.00 92.62 219 PHE A O 1
ATOM 1767 N N . SER A 1 220 ? -7.085 9.364 -0.452 1.00 93.44 220 SER A N 1
ATOM 1768 C CA . SER A 1 220 ? -6.953 9.390 1.018 1.00 93.44 220 SER A CA 1
ATOM 1769 C C . SER A 1 220 ? -8.226 9.896 1.706 1.00 93.44 220 SER A C 1
ATOM 1771 O O . SER A 1 220 ? -8.779 9.251 2.602 1.00 93.44 220 SER A O 1
ATOM 1773 N N . GLU A 1 221 ? -8.774 11.011 1.223 1.00 91.00 221 GLU A N 1
ATOM 1774 C CA . GLU A 1 221 ? -10.013 11.575 1.763 1.00 91.00 221 GLU A CA 1
ATOM 1775 C C . GLU A 1 221 ? -11.231 10.666 1.517 1.00 91.00 221 GLU A C 1
ATOM 1777 O O . GLU A 1 221 ? -12.127 10.570 2.364 1.00 91.00 221 GLU A O 1
ATOM 1782 N N . LYS A 1 222 ? -11.270 9.932 0.398 1.00 90.12 222 LYS A N 1
ATOM 1783 C CA . LYS A 1 222 ? -12.300 8.910 0.150 1.00 90.12 222 LYS A CA 1
ATOM 1784 C C . LYS A 1 222 ? -12.177 7.723 1.104 1.00 90.12 222 LYS A C 1
ATOM 1786 O O . LYS A 1 222 ? -13.217 7.262 1.581 1.00 90.12 222 LYS A O 1
ATOM 1791 N N . ILE A 1 223 ? -10.967 7.274 1.447 1.00 90.62 223 ILE A N 1
ATOM 1792 C CA . ILE A 1 223 ? -10.753 6.241 2.477 1.00 90.62 223 ILE A CA 1
ATOM 1793 C C . ILE A 1 223 ? -11.355 6.708 3.805 1.00 90.62 223 ILE A C 1
ATOM 1795 O O . ILE A 1 223 ? -12.225 6.037 4.359 1.00 90.62 223 ILE A O 1
ATOM 1799 N N . ILE A 1 224 ? -10.981 7.900 4.277 1.00 89.56 224 ILE A N 1
ATOM 1800 C CA . ILE A 1 224 ? -11.452 8.446 5.561 1.00 89.56 224 ILE A CA 1
ATOM 1801 C C . ILE A 1 224 ? -12.977 8.592 5.589 1.00 89.56 224 ILE A C 1
ATOM 1803 O O . ILE A 1 224 ? -13.624 8.228 6.572 1.00 89.56 224 ILE A O 1
ATOM 1807 N N . ARG A 1 225 ? -13.587 9.072 4.500 1.00 87.81 225 ARG A N 1
ATOM 1808 C CA . ARG A 1 225 ? -15.053 9.159 4.391 1.00 87.81 225 ARG A CA 1
ATOM 1809 C C . ARG A 1 225 ? -15.722 7.785 4.425 1.00 87.81 225 ARG A C 1
ATOM 1811 O O . ARG A 1 225 ? -16.792 7.656 5.020 1.00 87.81 225 ARG A O 1
ATOM 1818 N N . SER A 1 226 ? -15.105 6.775 3.816 1.00 85.75 226 SER A N 1
ATOM 1819 C CA . SER A 1 226 ? -15.612 5.395 3.808 1.00 85.75 226 SER A CA 1
ATOM 1820 C C . SER A 1 226 ? -15.561 4.777 5.204 1.00 85.75 226 SER A C 1
ATOM 1822 O O . SER A 1 226 ? -16.526 4.139 5.631 1.00 85.75 226 SER A O 1
ATOM 1824 N N . LEU A 1 227 ? -14.497 5.061 5.961 1.00 83.62 227 LEU A N 1
ATOM 1825 C CA . LEU A 1 227 ? -14.406 4.730 7.381 1.00 83.62 227 LEU A CA 1
ATOM 1826 C C . LEU A 1 227 ? -15.510 5.453 8.171 1.00 83.62 227 LEU A C 1
ATOM 1828 O O . LEU A 1 227 ? -16.308 4.811 8.843 1.00 83.62 227 LEU A O 1
ATOM 1832 N N . GLY A 1 228 ? -15.648 6.773 8.025 1.00 77.69 228 GLY A N 1
ATOM 1833 C CA . GLY A 1 228 ? -16.660 7.551 8.747 1.00 77.69 228 GLY A CA 1
ATOM 1834 C C . GLY A 1 228 ? -18.107 7.097 8.505 1.00 77.69 228 GLY A C 1
ATOM 1835 O O . GLY A 1 228 ? -18.921 7.168 9.420 1.00 77.69 228 GLY A O 1
ATOM 1836 N N . LYS A 1 229 ? -18.445 6.609 7.304 1.00 64.62 229 LYS A N 1
ATOM 1837 C CA . LYS A 1 229 ? -19.755 5.989 7.028 1.00 64.62 229 LYS A CA 1
ATOM 1838 C C . LYS A 1 229 ? -19.889 4.609 7.672 1.00 64.62 229 LYS A C 1
ATOM 1840 O O . LYS A 1 229 ? -20.937 4.301 8.226 1.00 64.62 229 LYS A O 1
ATOM 1845 N N . SER A 1 230 ? -18.830 3.803 7.624 1.00 58.19 230 SER A N 1
ATOM 1846 C CA . SER A 1 230 ? -18.838 2.435 8.147 1.00 58.19 230 SER A CA 1
ATOM 1847 C C . SER A 1 230 ? -18.866 2.399 9.678 1.00 58.19 230 SER A C 1
ATOM 1849 O O . SER A 1 230 ? -19.566 1.579 10.261 1.00 58.19 230 SER A O 1
ATOM 1851 N N . PHE A 1 231 ? -18.180 3.317 10.358 1.00 62.28 231 PHE A N 1
ATOM 1852 C CA . PHE A 1 231 ? -18.020 3.309 11.818 1.00 62.28 231 PHE A CA 1
ATOM 1853 C C . PHE A 1 231 ? -19.046 4.162 12.588 1.00 62.28 231 PHE A C 1
ATOM 1855 O O . PHE A 1 231 ? -18.934 4.285 13.806 1.00 62.28 231 PHE A O 1
ATOM 1862 N N . ARG A 1 232 ? -20.076 4.718 11.930 1.00 56.53 232 ARG A N 1
ATOM 1863 C CA . ARG A 1 232 ? -21.207 5.338 12.646 1.00 56.53 232 ARG A CA 1
ATOM 1864 C C . ARG A 1 232 ? -22.028 4.267 13.390 1.00 56.53 232 ARG A C 1
ATOM 1866 O O . ARG A 1 232 ? -22.241 3.187 12.824 1.00 56.53 232 ARG A O 1
ATOM 1873 N N . PRO A 1 233 ? -22.485 4.535 14.630 1.00 44.56 233 PRO A N 1
ATOM 1874 C CA . PRO A 1 233 ? -23.528 3.727 15.247 1.00 44.56 233 PRO A CA 1
ATOM 1875 C C . PRO A 1 233 ? -24.788 3.811 14.378 1.00 44.56 233 PRO A C 1
ATOM 1877 O O . PRO A 1 233 ? -25.115 4.893 13.885 1.00 44.56 233 PRO A O 1
ATOM 1880 N N . SER A 1 234 ? -25.427 2.664 14.149 1.00 50.62 234 SER A N 1
ATOM 1881 C CA . SER A 1 234 ? -26.766 2.568 13.556 1.00 50.62 234 SER A CA 1
ATOM 1882 C C . SER A 1 234 ? -27.807 3.226 14.448 1.00 50.62 234 SER A C 1
ATOM 1884 O O . SER A 1 234 ? -27.709 2.978 15.673 1.00 50.62 234 SER A O 1
#

Radius of gyration: 17.73 Å; chains: 1; bounding box: 43×46×46 Å

Organism: NCBI:txid1307951

Sequence (234 aa):
MSGFGAYTMRTEYAVLFGQDEKSLGFRYFDPFLTADRNMSYALPNRLSSFFEERIFLHPHDLRFYNRTQLMPRMGFTKLISTEAFSEDDFCGSYVGDIALGKKISEIIEKTSQTTQIIYAVTMENHGPWKPVDGIDYKDPLEIYDFHARNSDILLDMLDQKLSVLGKKAVLAFFGDHRPSIPGYNSPEGSKSTPFVIKTYHSSADFDFPQGIHLTPAEFSEKIIRSLGKSFRPS

Foldseek 3Di:
DLDEQDDLVLLVCCLQQLDDCVNCVVCSVQVLVPCLVRLCSGPLNVCVVPFVAEEEEEAADCPVSDNVPVVVSNPHPYYHYVVVDDPVQDFFPTRALLSVLVVVLVVLVVPPDTHYDYHYDYDQLRDPGDDGPPDDDPFSVVSNVVSVVSNVVSVVSVVVSQQPSLDKDKDKAWDSWYRPGPPPDDSDDDTGIDIDIDIYPAPDDDDGPPPDDDRSSVSSVVRVVSCVRRPDDD

Secondary structure (DSSP, 8-state):
---BSS-HHHHHHHHHH---HHHHGGGGGSGGGGGGGGGGGSHHHHTTTT-SEEEEE-SS-TTGGGHHHHHHHTT-SEEE-GGGS-GGGEETTEE-HHHHHHHHHHHHHH-SSS-EEEEE---TTPSSPPPPTT----SHHHHHHHHHHHHHHHHHHHHHHHHTS-S-EEEEEE--SB---TTT--SSS-----EEEEEES-SSPP---TT----HHHHHHHHHHHHHHHTS--

InterPro domains:
  IPR000917 Sulfatase, N-terminal [PF00884] (6-198)
  IPR017850 Alkaline-phosphatase-like, core domain superfamily [G3DSA:3.40.720.10] (1-211)

pLDDT: mean 86.84, std 12.39, range [44.56, 98.75]